Protein AF-A0A0M0J8I0-F1 (afdb_monomer_lite)

InterPro domains:
  IPR002495 Glycosyl transferase, family 8 [PF01501] (6-277)
  IPR029044 Nucleotide-diphospho-sugar transferases [G3DSA:3.90.550.10] (2-280)
  IPR029044 Nucleotide-diphospho-sugar transferases [SSF53448] (101-272)

Sequence (282 aa):
MSDRFEAVVVAIGSLFKNSPESDIDVWLIGDMQREARGNVSLLQRLNAALQPQTPKQTISVMGIDEATSLLESDGISPVWKWQHFGSLGADQDQDHQPRTVLHPEPWDYDNMHHDPFNLIRFYLPYLGPFRWLDSLFLCDDDIVVQKSISMLEVPMGDGPIIAATCNGWLWAEDCMRNEPYYNGKGWLDFPATYLGKDKAHGYSGCTQTAAESGNRICQQDEFADTVLRWSLKFNGKELDVNAQPRWNFGLSRINLTEWRAQNMTHVFDNYMRANYEAKLIP

pLDDT: mean 78.25, std 16.78, range [32.47, 96.88]

Structure (mmCIF, N/CA/C/O backbone):
data_AF-A0A0M0J8I0-F1
#
_entry.id   AF-A0A0M0J8I0-F1
#
loop_
_atom_site.group_PDB
_atom_site.id
_atom_site.type_symbol
_atom_site.label_atom_id
_atom_site.label_alt_id
_atom_site.label_comp_id
_atom_site.label_asym_id
_atom_site.label_entity_id
_atom_site.label_seq_id
_atom_site.pdbx_PDB_ins_code
_atom_site.Cartn_x
_atom_site.Cartn_y
_atom_site.Cartn_z
_atom_site.occupancy
_atom_site.B_iso_or_equiv
_atom_site.auth_seq_id
_atom_site.auth_comp_id
_atom_site.auth_asym_id
_atom_site.auth_atom_id
_atom_site.pdbx_PDB_model_num
ATOM 1 N N . MET A 1 1 ? 6.081 21.327 13.119 1.00 32.47 1 MET A N 1
ATOM 2 C CA . MET A 1 1 ? 4.660 21.206 13.528 1.00 32.47 1 MET A CA 1
ATOM 3 C C . MET A 1 1 ? 4.033 20.212 12.550 1.00 32.47 1 MET A C 1
ATOM 5 O O . MET A 1 1 ? 4.478 20.184 11.422 1.00 32.47 1 MET A O 1
ATOM 9 N N . SER A 1 2 ? 3.421 19.119 13.010 1.00 43.91 2 SER A N 1
ATOM 10 C CA . SER A 1 2 ? 2.001 19.032 13.399 1.00 43.91 2 SER A CA 1
ATOM 11 C C . SER A 1 2 ? 0.981 19.255 12.286 1.00 43.91 2 SER A C 1
ATOM 13 O O . SER A 1 2 ? -0.088 19.786 12.546 1.00 43.91 2 SER A O 1
ATOM 15 N N . ASP A 1 3 ? 1.309 18.832 11.070 1.00 52.56 3 ASP A N 1
ATOM 16 C CA . ASP A 1 3 ? 0.364 18.954 9.958 1.00 52.56 3 ASP A CA 1
ATOM 17 C C . ASP A 1 3 ? -0.293 17.593 9.659 1.00 52.56 3 ASP A C 1
ATOM 19 O O . ASP A 1 3 ? -1.453 17.528 9.262 1.00 52.56 3 ASP A O 1
ATOM 23 N N . ARG A 1 4 ? 0.404 16.483 9.951 1.00 77.25 4 ARG A N 1
ATOM 24 C CA . ARG A 1 4 ? -0.115 15.123 9.735 1.00 77.25 4 ARG A CA 1
ATOM 25 C C . ARG A 1 4 ? -0.972 14.584 10.880 1.00 77.25 4 ARG A C 1
ATOM 27 O O . ARG A 1 4 ? -1.871 13.797 10.624 1.00 77.25 4 ARG A O 1
ATOM 34 N N . PHE A 1 5 ? -0.767 15.004 12.134 1.00 86.12 5 PHE A N 1
ATOM 35 C CA . PHE A 1 5 ? -1.568 14.476 13.254 1.00 86.12 5 PHE A CA 1
ATOM 36 C C . PHE A 1 5 ? -3.057 14.810 13.091 1.00 86.12 5 PHE A C 1
ATOM 38 O O . PHE A 1 5 ? -3.913 13.947 13.251 1.00 86.12 5 PHE A O 1
ATOM 45 N N . GLU A 1 6 ? -3.364 16.054 12.748 1.00 89.00 6 GLU A N 1
ATOM 46 C CA . GLU A 1 6 ? -4.711 16.547 12.506 1.00 89.00 6 GLU A CA 1
ATOM 47 C C . GLU A 1 6 ? -5.346 15.833 11.306 1.00 89.00 6 GLU A C 1
ATOM 49 O O . GLU A 1 6 ? -6.503 15.424 11.397 1.00 89.00 6 GLU A O 1
ATOM 54 N N . ALA A 1 7 ? -4.584 15.612 10.228 1.00 89.12 7 ALA A N 1
ATOM 55 C CA . ALA A 1 7 ? -5.027 14.834 9.070 1.00 89.12 7 ALA A CA 1
ATOM 56 C C . ALA A 1 7 ? -5.360 13.381 9.458 1.00 89.12 7 ALA A C 1
ATOM 58 O O . ALA A 1 7 ? -6.477 12.926 9.219 1.00 89.12 7 ALA A O 1
ATOM 59 N N . VAL A 1 8 ? -4.472 12.707 10.199 1.00 91.88 8 VAL A N 1
ATOM 60 C CA . VAL A 1 8 ? -4.692 11.354 10.738 1.00 91.88 8 VAL A CA 1
ATOM 61 C C . VAL A 1 8 ? -5.937 11.298 11.634 1.00 91.88 8 VAL A C 1
ATOM 63 O O . VAL A 1 8 ? -6.745 10.375 11.518 1.00 91.88 8 VAL A O 1
ATOM 66 N N . VAL A 1 9 ? -6.139 12.287 12.513 1.00 94.38 9 VAL A N 1
ATOM 67 C CA . VAL A 1 9 ? -7.346 12.378 13.354 1.00 94.38 9 VAL A CA 1
ATOM 68 C C . VAL A 1 9 ? -8.600 12.533 12.492 1.00 94.38 9 VAL A C 1
ATOM 70 O O . VAL A 1 9 ? -9.615 11.900 12.775 1.00 94.38 9 VAL A O 1
ATOM 73 N N . VAL A 1 10 ? -8.556 13.337 11.430 1.00 95.19 10 VAL A N 1
ATOM 74 C CA . VAL A 1 10 ? -9.687 13.491 10.507 1.00 95.19 10 VAL A CA 1
ATOM 75 C C . VAL A 1 10 ? -9.957 12.192 9.743 1.00 95.19 10 VAL A C 1
ATOM 77 O O . VAL A 1 10 ? -11.111 11.758 9.697 1.00 95.19 10 VAL A O 1
ATOM 80 N N . ALA A 1 11 ? -8.927 11.535 9.210 1.00 94.69 11 ALA A N 1
ATOM 81 C CA . ALA A 1 11 ? -9.054 10.282 8.473 1.00 94.69 11 ALA A CA 1
ATOM 82 C C . ALA A 1 11 ? -9.679 9.185 9.351 1.00 94.69 11 ALA A C 1
ATOM 84 O O . ALA A 1 11 ? -10.758 8.675 9.032 1.00 94.69 11 ALA A O 1
ATOM 85 N N . ILE A 1 12 ? -9.091 8.904 10.520 1.00 95.94 12 ILE A N 1
ATOM 86 C CA . ILE A 1 12 ? -9.597 7.883 11.452 1.00 95.94 12 ILE A CA 1
ATOM 87 C C . ILE A 1 12 ? -10.963 8.283 12.026 1.00 95.94 12 ILE A C 1
ATOM 89 O O . ILE A 1 12 ? -11.880 7.465 12.100 1.00 95.94 12 ILE A O 1
ATOM 93 N N . GLY A 1 13 ? -11.139 9.550 12.405 1.00 96.75 13 GLY A N 1
ATOM 94 C CA . GLY A 1 13 ? -12.393 10.041 12.975 1.00 96.75 13 GLY A CA 1
ATOM 95 C C . GLY A 1 13 ? -13.552 9.946 11.988 1.00 96.75 13 GLY A C 1
ATOM 96 O O . GLY A 1 13 ? -14.659 9.555 12.361 1.00 96.75 13 GLY A O 1
ATOM 97 N N . SER A 1 14 ? -13.301 10.242 10.711 1.00 96.56 14 SER A N 1
ATOM 98 C CA . SER A 1 14 ? -14.290 10.073 9.646 1.00 96.56 14 SER A CA 1
ATOM 99 C C . SER A 1 14 ? -14.639 8.599 9.411 1.00 96.56 14 SER A C 1
ATOM 101 O O . SER A 1 14 ? -15.818 8.287 9.236 1.00 96.56 14 SER A O 1
ATOM 103 N N . LEU A 1 15 ? -13.662 7.689 9.499 1.00 95.81 15 LEU A N 1
ATOM 104 C CA . LEU A 1 15 ? -13.874 6.242 9.411 1.00 95.81 15 LEU A CA 1
ATOM 105 C C . LEU A 1 15 ? -14.775 5.738 10.548 1.00 95.81 15 LEU A C 1
ATOM 107 O O . LEU A 1 15 ? -15.816 5.135 10.281 1.00 95.81 15 LEU A O 1
ATOM 111 N N . PHE A 1 16 ? -14.425 6.044 11.800 1.00 96.81 16 PHE A N 1
ATOM 112 C CA . PHE A 1 16 ? -15.195 5.642 12.982 1.00 96.81 16 PHE A CA 1
ATOM 113 C C . PHE A 1 16 ? -16.609 6.217 12.985 1.00 96.81 16 PHE A C 1
ATOM 115 O O . PHE A 1 16 ? -17.567 5.516 13.314 1.00 96.81 16 PHE A O 1
ATOM 122 N N . LYS A 1 17 ? -16.759 7.485 12.591 1.00 96.19 17 LYS A N 1
ATOM 123 C CA . LYS A 1 17 ? -18.060 8.158 12.547 1.00 96.19 17 LYS A CA 1
ATOM 124 C C . LYS A 1 17 ? -18.988 7.575 11.485 1.00 96.19 17 LYS A C 1
ATOM 126 O O . LYS A 1 17 ? -20.190 7.493 11.724 1.00 96.19 17 LYS A O 1
ATOM 131 N N . ASN A 1 18 ? -18.458 7.232 10.312 1.00 96.62 18 ASN A N 1
ATOM 132 C CA . ASN A 1 18 ? -19.270 6.793 9.175 1.00 96.62 18 ASN A CA 1
ATOM 133 C C . ASN A 1 18 ? -19.419 5.271 9.070 1.00 96.62 18 ASN A C 1
ATOM 135 O O . ASN A 1 18 ? -20.165 4.814 8.208 1.00 96.62 18 ASN A O 1
ATOM 139 N N . SER A 1 19 ? -18.762 4.511 9.952 1.00 95.25 19 SER A N 1
ATOM 140 C CA . SER A 1 19 ? -18.848 3.045 10.024 1.00 95.25 19 SER A CA 1
ATOM 141 C C . SER A 1 19 ? -19.114 2.529 11.458 1.00 95.25 19 SER A C 1
ATOM 143 O O . SER A 1 19 ? -18.413 1.627 11.918 1.00 95.25 19 SER A O 1
ATOM 145 N N . PRO A 1 20 ? -20.074 3.095 12.222 1.00 92.94 20 PRO A N 1
ATOM 146 C CA . PRO A 1 20 ? -20.286 2.753 13.640 1.00 92.94 20 PRO A CA 1
ATOM 147 C C . PRO A 1 20 ? -20.753 1.305 13.876 1.00 92.94 20 PRO A C 1
ATOM 149 O O . PRO A 1 20 ? -20.701 0.783 14.993 1.00 92.94 20 PRO A O 1
ATOM 152 N N . GLU A 1 21 ? -21.274 0.657 12.840 1.00 92.19 21 GLU A N 1
ATOM 153 C CA . GLU A 1 21 ? -21.688 -0.741 12.864 1.00 92.19 21 GLU A CA 1
ATOM 154 C C . GLU A 1 21 ? -20.521 -1.726 12.767 1.00 92.19 21 GLU A C 1
ATOM 156 O O . GLU A 1 21 ? -20.670 -2.848 13.250 1.00 92.19 21 GLU A O 1
ATOM 161 N N . SER A 1 22 ? -19.399 -1.301 12.180 1.00 93.19 22 SER A N 1
ATOM 162 C CA . SER A 1 22 ? -18.251 -2.152 11.865 1.00 93.19 22 SER A CA 1
ATOM 163 C C . SER A 1 22 ? -17.302 -2.280 13.059 1.00 93.19 22 SER A C 1
ATOM 165 O O . SER A 1 22 ? -17.106 -1.319 13.806 1.00 93.19 22 SER A O 1
ATOM 167 N N . ASP A 1 23 ? -16.688 -3.454 13.208 1.00 94.56 23 ASP A N 1
ATOM 168 C CA . ASP A 1 23 ? -15.560 -3.652 14.119 1.00 94.56 23 ASP A CA 1
ATOM 169 C C . ASP A 1 23 ? -14.273 -3.239 13.385 1.00 94.56 23 ASP A C 1
ATOM 171 O O . ASP A 1 23 ? -13.928 -3.804 12.348 1.00 94.56 23 ASP A O 1
ATOM 175 N N . ILE A 1 24 ? -13.598 -2.203 13.880 1.00 95.31 24 ILE A N 1
ATOM 176 C CA . ILE A 1 24 ? -12.492 -1.521 13.206 1.00 95.31 24 ILE A CA 1
ATOM 177 C C . ILE A 1 24 ? -11.283 -1.478 14.133 1.00 95.31 24 ILE A C 1
ATOM 179 O O . ILE A 1 24 ? -11.297 -0.797 15.159 1.00 95.31 24 ILE A O 1
ATOM 183 N N . ASP A 1 25 ? -10.209 -2.139 13.711 1.00 95.38 25 ASP A N 1
ATOM 184 C CA . ASP A 1 25 ? -8.895 -2.035 14.337 1.00 95.38 25 ASP A CA 1
ATOM 185 C C . ASP A 1 25 ? -7.951 -1.242 13.432 1.00 95.38 25 ASP A C 1
ATOM 187 O O . ASP A 1 25 ? -7.572 -1.691 12.349 1.00 95.38 25 ASP A O 1
ATOM 191 N N . VAL A 1 26 ? -7.606 -0.026 13.855 1.00 96.19 26 VAL A N 1
ATOM 192 C CA . VAL A 1 26 ? -6.719 0.862 13.099 1.00 96.19 26 VAL A CA 1
ATOM 193 C C . VAL A 1 26 ? -5.286 0.664 13.557 1.00 96.19 26 VAL A C 1
ATOM 195 O O . VAL A 1 26 ? -4.977 0.868 14.727 1.00 96.19 26 VAL A O 1
ATOM 198 N N . TRP A 1 27 ? -4.391 0.370 12.617 1.00 95.62 27 TRP A N 1
ATOM 199 C CA . TRP A 1 27 ? -2.952 0.328 12.861 1.00 95.62 27 TRP A CA 1
ATOM 200 C C . TRP A 1 27 ? -2.251 1.491 12.172 1.00 95.62 27 TRP A C 1
ATOM 202 O O . TRP A 1 27 ? -2.322 1.632 10.954 1.00 95.62 27 TRP A O 1
ATOM 212 N N . LEU A 1 28 ? -1.539 2.298 12.956 1.00 93.31 28 LEU A N 1
ATOM 213 C CA . LEU A 1 28 ? -0.685 3.370 12.458 1.00 93.31 28 LEU A CA 1
ATOM 214 C C . LEU A 1 28 ? 0.784 2.969 12.606 1.00 93.31 28 LEU A C 1
ATOM 216 O O . LEU A 1 28 ? 1.249 2.727 13.721 1.00 93.31 28 LEU A O 1
ATOM 220 N N . ILE A 1 29 ? 1.520 2.937 11.496 1.00 90.44 29 ILE A N 1
ATOM 221 C CA . ILE A 1 29 ? 2.976 2.769 11.511 1.00 90.44 29 ILE A CA 1
ATOM 222 C C . ILE A 1 29 ? 3.607 4.144 11.309 1.00 90.44 29 ILE A C 1
ATOM 224 O O . ILE A 1 29 ? 3.349 4.787 10.296 1.00 90.44 29 ILE A O 1
ATOM 228 N N . GLY A 1 30 ? 4.404 4.609 12.271 1.00 84.88 30 GLY A N 1
ATOM 229 C CA . GLY A 1 30 ? 4.951 5.970 12.257 1.00 84.88 30 GLY A CA 1
ATOM 230 C C . GLY A 1 30 ? 6.342 6.093 12.875 1.00 84.88 30 GLY A C 1
ATOM 231 O O . GLY A 1 30 ? 6.878 5.145 13.453 1.00 84.88 30 GLY A O 1
ATOM 232 N N . ASP A 1 31 ? 6.928 7.286 12.782 1.00 80.94 31 ASP A N 1
ATOM 233 C CA . ASP A 1 31 ? 8.170 7.630 13.481 1.00 80.94 31 ASP A CA 1
ATOM 234 C C . ASP A 1 31 ? 7.839 8.069 14.913 1.00 80.94 31 ASP A C 1
ATOM 236 O O . ASP A 1 31 ? 7.392 9.190 15.173 1.00 80.94 31 ASP A O 1
ATOM 240 N N . MET A 1 32 ? 8.053 7.163 15.867 1.00 74.25 32 MET A N 1
ATOM 241 C CA . MET A 1 32 ? 7.702 7.402 17.269 1.00 74.25 32 MET A CA 1
ATOM 242 C C . MET A 1 32 ? 8.573 8.471 17.935 1.00 74.25 32 MET A C 1
ATOM 244 O O . MET A 1 32 ? 8.131 9.081 18.909 1.00 74.25 32 MET A O 1
ATOM 248 N N . GLN A 1 33 ? 9.789 8.710 17.434 1.00 67.19 33 GLN A N 1
ATOM 249 C CA . GLN A 1 33 ? 10.688 9.716 18.000 1.00 67.19 33 GLN A CA 1
ATOM 250 C C . GLN A 1 33 ? 10.255 11.123 17.589 1.00 67.19 33 GLN A C 1
ATOM 252 O O . GLN A 1 33 ? 10.232 12.024 18.429 1.00 67.19 33 GLN A O 1
ATOM 257 N N . ARG A 1 34 ? 9.850 11.307 16.325 1.00 66.25 34 ARG A N 1
ATOM 258 C CA . ARG A 1 34 ? 9.319 12.588 15.826 1.00 66.25 34 ARG A CA 1
ATOM 259 C C . ARG A 1 34 ? 7.945 12.930 16.405 1.00 66.25 34 ARG A C 1
ATOM 261 O O . ARG A 1 34 ? 7.641 14.104 16.609 1.00 66.25 34 ARG A O 1
ATOM 268 N N . GLU A 1 35 ? 7.130 11.921 16.704 1.00 64.38 35 GLU A N 1
ATOM 269 C CA . GLU A 1 35 ? 5.755 12.111 17.188 1.00 64.38 35 GLU A CA 1
ATOM 270 C C . GLU A 1 35 ? 5.619 12.267 18.712 1.00 64.38 35 GLU A C 1
ATOM 272 O O . GLU A 1 35 ? 4.547 12.640 19.218 1.00 64.38 35 GLU A O 1
ATOM 277 N N . ALA A 1 36 ? 6.694 12.020 19.465 1.00 63.19 36 ALA A N 1
ATOM 278 C CA . ALA A 1 36 ? 6.711 12.206 20.909 1.00 63.19 36 ALA A CA 1
ATOM 279 C C . ALA A 1 36 ? 6.588 13.698 21.273 1.00 63.19 36 ALA A C 1
ATOM 281 O O . ALA A 1 36 ? 7.437 14.525 20.939 1.00 63.19 36 ALA A O 1
ATOM 282 N N . ARG A 1 37 ? 5.532 14.059 22.014 1.00 68.12 37 ARG A N 1
ATOM 283 C CA . ARG A 1 37 ? 5.363 15.404 22.589 1.00 68.12 37 ARG A CA 1
ATOM 284 C C . ARG A 1 37 ? 5.449 15.348 24.105 1.00 68.12 37 ARG A C 1
ATOM 286 O O . ARG A 1 37 ? 4.455 15.113 24.792 1.00 68.12 37 ARG A O 1
ATOM 293 N N . GLY A 1 38 ? 6.648 15.591 24.629 1.00 78.12 38 GLY A N 1
ATOM 294 C CA . GLY A 1 38 ? 6.920 15.453 26.058 1.00 78.12 38 GLY A CA 1
ATOM 295 C C . GLY A 1 38 ? 6.701 14.008 26.508 1.00 78.12 38 GLY A C 1
ATOM 296 O O . GLY A 1 38 ? 7.265 13.092 25.921 1.00 78.12 38 GLY A O 1
ATOM 297 N N . ASN A 1 39 ? 5.850 13.806 27.518 1.00 79.12 39 ASN A N 1
ATOM 298 C CA . ASN A 1 39 ? 5.591 12.486 28.111 1.00 79.12 39 ASN A CA 1
ATOM 299 C C . ASN A 1 39 ? 4.316 11.800 27.583 1.00 79.12 39 ASN A C 1
ATOM 301 O O . ASN A 1 39 ? 3.924 10.770 28.128 1.00 79.12 39 ASN A O 1
ATOM 305 N N . VAL A 1 40 ? 3.633 12.372 26.582 1.00 82.81 40 VAL A N 1
ATOM 306 C CA . VAL A 1 40 ? 2.384 11.812 26.039 1.00 82.81 40 VAL A CA 1
ATOM 307 C C . VAL A 1 40 ? 2.672 11.101 24.720 1.00 82.81 40 VAL A C 1
ATOM 309 O O . VAL A 1 40 ? 3.181 11.715 23.779 1.00 82.81 40 VAL A O 1
ATOM 312 N N . SER A 1 41 ? 2.330 9.814 24.641 1.00 87.25 41 SER A N 1
ATOM 313 C CA . SER A 1 41 ? 2.531 9.014 23.430 1.00 87.25 41 SER A CA 1
ATOM 314 C C . SER A 1 41 ? 1.540 9.383 22.321 1.00 87.25 41 SER A C 1
ATOM 316 O O . SER A 1 41 ? 0.451 9.906 22.579 1.00 87.25 41 SER A O 1
ATOM 318 N N . LEU A 1 42 ? 1.887 9.070 21.068 1.00 87.50 42 LEU A N 1
ATOM 319 C CA . LEU A 1 42 ? 0.990 9.254 19.922 1.00 87.50 42 LEU A CA 1
ATOM 320 C C . LEU A 1 42 ? -0.344 8.522 20.124 1.00 87.50 42 LEU A C 1
ATOM 322 O O . LEU A 1 42 ? -1.406 9.107 19.928 1.00 87.50 42 LEU A O 1
ATOM 326 N N . LEU A 1 43 ? -0.296 7.282 20.615 1.00 91.69 43 LEU A N 1
ATOM 327 C CA . LEU A 1 43 ? -1.489 6.495 20.925 1.00 91.69 43 LEU A CA 1
ATOM 328 C C . LEU A 1 43 ? -2.383 7.179 21.974 1.00 91.69 43 LEU A C 1
ATOM 330 O O . LEU A 1 43 ? -3.604 7.196 21.827 1.00 91.69 43 LEU A O 1
ATOM 334 N N . GLN A 1 44 ? -1.803 7.771 23.023 1.00 91.56 44 GLN A N 1
ATOM 335 C CA . GLN A 1 44 ? -2.573 8.514 24.028 1.00 91.56 44 GLN A CA 1
ATOM 336 C C . GLN A 1 44 ? -3.246 9.751 23.421 1.00 91.56 44 GLN A C 1
ATOM 338 O O . GLN A 1 44 ? -4.414 10.015 23.707 1.00 91.56 44 GLN A O 1
ATOM 343 N N . ARG A 1 45 ? -2.538 10.483 22.549 1.00 91.75 45 ARG A N 1
ATOM 344 C CA . ARG A 1 45 ? -3.081 11.651 21.836 1.00 91.75 45 ARG A CA 1
ATOM 345 C C . ARG A 1 45 ? -4.233 11.261 20.904 1.00 91.75 45 ARG A C 1
ATOM 347 O O . ARG A 1 45 ? -5.265 11.926 20.923 1.00 91.75 45 ARG A O 1
ATOM 354 N N . LEU A 1 46 ? -4.078 10.180 20.137 1.00 93.12 46 LEU A N 1
ATOM 355 C CA . LEU A 1 46 ? -5.112 9.664 19.233 1.00 93.12 46 LEU A CA 1
ATOM 356 C C . LEU A 1 46 ? -6.358 9.214 20.001 1.00 93.12 46 LEU A C 1
ATOM 358 O O . LEU A 1 46 ? -7.460 9.637 19.666 1.00 93.12 46 LEU A O 1
ATOM 362 N N . ASN A 1 47 ? -6.198 8.438 21.078 1.00 95.38 47 ASN A N 1
ATOM 363 C CA . ASN A 1 47 ? -7.328 8.008 21.907 1.00 95.38 47 ASN A CA 1
ATOM 364 C C . ASN A 1 47 ? -8.080 9.188 22.536 1.00 95.38 47 ASN A C 1
ATOM 366 O O . ASN A 1 47 ? -9.309 9.184 22.566 1.00 95.38 47 ASN A O 1
ATOM 370 N N . ALA A 1 48 ? -7.360 10.211 23.006 1.00 94.94 48 ALA A N 1
ATOM 371 C CA . ALA A 1 48 ? -7.977 11.410 23.568 1.00 94.94 48 ALA A CA 1
ATOM 372 C C . ALA A 1 48 ? -8.769 12.211 22.519 1.00 94.94 48 ALA A C 1
ATOM 374 O O . ALA A 1 48 ? -9.842 12.729 22.832 1.00 94.94 48 ALA A O 1
ATOM 375 N N 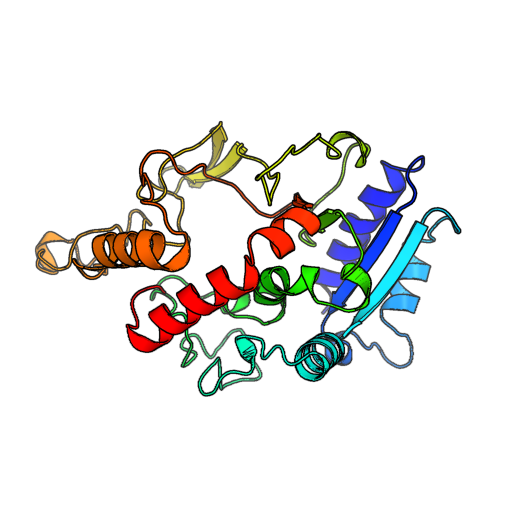. ALA A 1 49 ? -8.250 12.305 21.291 1.00 95.06 49 ALA A N 1
ATOM 376 C CA . ALA A 1 49 ? -8.881 13.044 20.200 1.00 95.06 49 ALA A CA 1
ATOM 377 C C . ALA A 1 49 ? -10.083 12.306 19.586 1.00 95.06 49 ALA A C 1
ATOM 379 O O . ALA A 1 49 ? -11.085 12.938 19.261 1.00 95.06 49 ALA A O 1
ATOM 380 N N . LEU A 1 50 ? -9.983 10.984 19.426 1.00 96.19 50 LEU A N 1
ATOM 381 C CA . LEU A 1 50 ? -10.943 10.176 18.667 1.00 96.19 50 LEU A CA 1
ATOM 382 C C . LEU A 1 50 ? -12.016 9.516 19.536 1.00 96.19 50 LEU A C 1
ATOM 384 O O . LEU A 1 50 ? -13.103 9.251 19.033 1.00 96.19 50 LEU A O 1
ATOM 388 N N . GLN A 1 51 ? -11.721 9.262 20.817 1.00 95.50 51 GLN A N 1
ATOM 389 C CA . GLN A 1 51 ? -12.627 8.609 21.772 1.00 95.50 51 GLN A CA 1
ATOM 390 C C . GLN A 1 51 ? -13.288 7.332 21.201 1.00 95.50 51 GLN A C 1
ATOM 392 O O . GLN A 1 51 ? -14.517 7.260 21.118 1.00 95.50 51 GLN A O 1
ATOM 397 N N . PRO A 1 52 ? -12.491 6.329 20.776 1.00 92.75 52 PRO A N 1
ATOM 398 C CA . PRO A 1 52 ? -13.009 5.137 20.108 1.00 92.75 52 PRO A CA 1
ATOM 399 C C . PRO A 1 52 ? -14.001 4.352 20.980 1.00 92.75 52 PRO A C 1
ATOM 401 O O . PRO A 1 52 ? -13.827 4.211 22.193 1.00 92.75 52 PRO A O 1
ATOM 404 N N . GLN A 1 53 ? -15.039 3.796 20.352 1.00 90.00 53 GLN A N 1
ATOM 405 C CA . GLN A 1 53 ? -16.052 2.980 21.026 1.00 90.00 53 GLN A CA 1
ATOM 406 C C . GLN A 1 53 ? -15.589 1.527 21.209 1.00 90.00 53 GLN A C 1
ATOM 408 O O . GLN A 1 53 ? -15.874 0.655 20.393 1.00 90.00 53 GLN A O 1
ATOM 413 N N . THR A 1 54 ? -14.889 1.235 22.304 1.00 80.12 54 THR A N 1
ATOM 414 C CA . THR A 1 54 ? -14.457 -0.131 22.653 1.00 80.12 54 THR A CA 1
ATOM 415 C C . THR A 1 54 ? -15.658 -1.044 22.989 1.00 80.12 54 THR A C 1
ATOM 417 O O . THR A 1 54 ? -16.565 -0.606 23.699 1.00 80.12 54 THR A O 1
ATOM 420 N N . PRO A 1 55 ? -15.687 -2.318 22.534 1.00 86.06 55 PRO A N 1
ATOM 421 C CA . PRO A 1 55 ? -14.617 -3.040 21.830 1.00 86.06 55 PRO A CA 1
ATOM 422 C C . PRO A 1 55 ? -14.628 -2.887 20.306 1.00 86.06 55 PRO A C 1
ATOM 424 O O . PRO A 1 55 ? -13.741 -3.422 19.657 1.00 86.06 55 PRO A O 1
ATOM 427 N N . LYS A 1 56 ? -15.604 -2.175 19.738 1.00 90.00 56 LYS A N 1
ATOM 428 C CA . LYS A 1 56 ? -15.783 -2.084 18.286 1.00 90.00 56 LYS A CA 1
ATOM 429 C C . LYS A 1 56 ? -14.690 -1.298 17.579 1.00 90.00 56 LYS A C 1
ATOM 431 O O . LYS A 1 56 ? -14.415 -1.558 16.422 1.00 90.00 56 LYS A O 1
ATOM 436 N N . GLN A 1 57 ? -14.113 -0.300 18.234 1.00 95.81 57 GLN A N 1
ATOM 437 C CA . GLN A 1 57 ? -13.093 0.562 17.646 1.00 95.81 57 GLN A CA 1
ATOM 438 C C . GLN A 1 57 ? -11.837 0.514 18.505 1.00 95.81 57 GLN A C 1
ATOM 440 O O . GLN A 1 57 ? -11.893 0.779 19.712 1.00 95.81 57 GLN A O 1
ATOM 445 N N . THR A 1 58 ? -10.711 0.192 17.878 1.00 96.88 58 THR A N 1
ATOM 446 C CA . THR A 1 58 ? -9.389 0.165 18.505 1.00 96.88 58 THR A CA 1
ATOM 447 C C . THR A 1 58 ? -8.368 0.895 17.643 1.00 96.88 58 THR A C 1
ATOM 449 O O . THR A 1 58 ? -8.527 1.042 16.431 1.00 96.88 58 THR A O 1
ATOM 452 N N . ILE A 1 59 ? -7.334 1.421 18.299 1.00 96.38 59 ILE A N 1
ATOM 453 C CA . ILE A 1 59 ? -6.205 2.086 17.652 1.00 96.38 59 ILE A CA 1
ATOM 454 C C . ILE A 1 59 ? -4.935 1.472 18.229 1.00 96.38 59 ILE A C 1
ATOM 456 O O . ILE A 1 59 ? -4.752 1.443 19.447 1.00 96.38 59 ILE A O 1
ATOM 460 N N . SER A 1 60 ? -4.059 1.030 17.342 1.00 95.12 60 SER A N 1
ATOM 461 C CA . SER A 1 60 ? -2.739 0.491 17.625 1.00 95.12 60 SER A CA 1
ATOM 462 C C . SER A 1 60 ? -1.694 1.332 16.897 1.00 95.12 60 SER A C 1
ATOM 464 O O . SER A 1 60 ? -1.931 1.838 15.799 1.00 95.12 60 SER A O 1
ATOM 466 N N . VAL A 1 61 ? -0.532 1.515 17.520 1.00 92.88 61 VAL A N 1
ATOM 467 C CA . VAL A 1 61 ? 0.579 2.280 16.944 1.00 92.88 61 VAL A CA 1
ATOM 468 C C . VAL A 1 61 ? 1.840 1.429 17.011 1.00 92.88 61 VAL A C 1
ATOM 470 O O . VAL A 1 61 ? 2.132 0.862 18.061 1.00 92.88 61 VAL A O 1
ATOM 473 N N . MET A 1 62 ? 2.579 1.371 15.906 1.00 91.75 62 MET A N 1
ATOM 474 C CA . MET A 1 62 ? 3.853 0.665 15.772 1.00 91.75 62 MET A CA 1
ATOM 475 C C . MET A 1 62 ? 4.916 1.618 15.218 1.00 91.75 62 MET A C 1
ATOM 477 O O . MET A 1 62 ? 4.641 2.436 14.338 1.00 91.75 62 MET A O 1
ATOM 481 N N . GLY A 1 63 ? 6.144 1.522 15.726 1.00 89.62 63 GLY A N 1
ATOM 482 C CA . GLY A 1 63 ? 7.270 2.274 15.171 1.00 89.62 63 GLY A CA 1
ATOM 483 C C . GLY A 1 63 ? 7.812 1.645 13.887 1.00 89.62 63 GLY A C 1
ATOM 484 O O . GLY A 1 63 ? 7.829 0.423 13.764 1.00 89.62 63 GLY A O 1
ATOM 485 N N . ILE A 1 64 ? 8.336 2.446 12.956 1.00 88.44 64 ILE A N 1
ATOM 486 C CA . ILE A 1 64 ? 9.021 1.900 11.767 1.00 88.44 64 ILE A CA 1
ATOM 487 C C . ILE A 1 64 ? 10.234 1.025 12.125 1.00 88.44 64 ILE A C 1
ATOM 489 O O . ILE A 1 64 ? 10.473 0.003 11.481 1.00 88.44 64 ILE A O 1
ATOM 493 N N . ASP A 1 65 ? 10.958 1.366 13.195 1.00 88.50 65 ASP A N 1
ATOM 494 C CA . ASP A 1 65 ? 12.083 0.573 13.709 1.00 88.50 65 ASP A CA 1
ATOM 495 C C . ASP A 1 65 ? 11.623 -0.780 14.268 1.00 88.50 65 ASP A C 1
ATOM 497 O O . ASP A 1 65 ? 12.276 -1.806 14.064 1.00 88.50 65 ASP A O 1
ATOM 501 N N . GLU A 1 66 ? 10.472 -0.795 14.945 1.00 92.38 66 GLU A N 1
ATOM 502 C CA . GLU A 1 66 ? 9.845 -2.019 15.443 1.00 92.38 66 GLU A CA 1
ATOM 503 C C . GLU A 1 66 ? 9.386 -2.895 14.275 1.00 92.38 66 GLU A C 1
ATOM 505 O O . GLU A 1 66 ? 9.739 -4.072 14.220 1.00 92.38 66 GLU A O 1
ATOM 510 N N . ALA A 1 67 ? 8.679 -2.315 13.301 1.00 93.00 67 ALA A N 1
ATOM 511 C CA . ALA A 1 67 ? 8.248 -3.021 12.099 1.00 93.00 67 ALA A CA 1
ATOM 512 C C . ALA A 1 67 ? 9.439 -3.620 11.334 1.00 93.00 67 ALA A C 1
ATOM 514 O O . ALA A 1 67 ? 9.404 -4.782 10.933 1.00 93.00 67 ALA A O 1
ATOM 515 N N . THR A 1 68 ? 10.519 -2.847 11.188 1.00 92.50 68 THR A N 1
ATOM 516 C CA . THR A 1 68 ? 11.770 -3.299 10.565 1.00 92.50 68 THR A CA 1
ATOM 517 C C . THR A 1 68 ? 12.370 -4.476 11.331 1.00 92.50 68 THR A C 1
ATOM 519 O O . THR A 1 68 ? 12.699 -5.493 10.726 1.00 92.50 68 THR A O 1
ATOM 522 N N . SER A 1 69 ? 12.463 -4.370 12.660 1.00 92.69 69 SER A N 1
ATOM 523 C CA . SER A 1 69 ? 13.027 -5.425 13.511 1.00 92.69 69 SER A CA 1
ATOM 524 C C . SER A 1 69 ? 12.213 -6.720 13.436 1.00 92.69 69 SER A C 1
ATOM 526 O O . SER A 1 69 ? 12.788 -7.807 13.414 1.00 92.69 69 SER A O 1
ATOM 528 N N . LEU A 1 70 ? 10.880 -6.615 13.367 1.00 93.31 70 LEU A N 1
ATOM 529 C CA . LEU A 1 70 ? 9.996 -7.766 13.182 1.00 93.31 70 LEU A CA 1
ATOM 530 C C . LEU A 1 70 ? 10.278 -8.458 11.845 1.00 93.31 70 LEU A C 1
ATOM 532 O O . LEU A 1 70 ? 10.545 -9.656 11.843 1.00 93.31 70 LEU A O 1
ATOM 536 N N . LEU A 1 71 ? 10.319 -7.712 10.735 1.00 93.88 71 LEU A N 1
ATOM 537 C CA . LEU A 1 71 ? 10.653 -8.274 9.418 1.00 93.88 71 LEU A CA 1
ATOM 538 C C . LEU A 1 71 ? 12.010 -8.993 9.429 1.00 93.88 71 LEU A C 1
ATOM 540 O O . LEU A 1 71 ? 12.097 -10.142 8.994 1.00 93.88 71 LEU A O 1
ATOM 544 N N . GLU A 1 72 ? 13.048 -8.356 9.977 1.00 93.69 72 GLU A N 1
ATOM 545 C CA . GLU A 1 72 ? 14.393 -8.940 10.051 1.00 93.69 72 GLU A CA 1
ATOM 546 C C . GLU A 1 72 ? 14.418 -10.218 10.903 1.00 93.69 72 GLU A C 1
ATOM 548 O O . GLU A 1 72 ? 15.079 -11.191 10.535 1.00 93.69 72 GLU A O 1
ATOM 553 N N . SER A 1 73 ? 13.658 -10.255 12.004 1.00 92.12 73 SER A N 1
ATOM 554 C CA . SER A 1 73 ? 13.550 -11.440 12.866 1.00 92.12 73 SER A CA 1
ATOM 555 C C . SER A 1 73 ? 12.913 -12.645 12.166 1.00 92.12 73 SER A C 1
ATOM 557 O O . SER A 1 73 ? 13.229 -13.789 12.493 1.00 92.12 73 SER A O 1
ATOM 559 N N . ASP A 1 74 ? 12.083 -12.393 11.154 1.00 89.31 74 ASP A N 1
ATOM 560 C CA . ASP A 1 74 ? 11.468 -13.409 10.300 1.00 89.31 74 ASP A CA 1
ATOM 561 C C . ASP A 1 74 ? 12.299 -13.724 9.044 1.00 89.31 74 ASP A C 1
ATOM 563 O O . ASP A 1 74 ? 11.845 -14.436 8.147 1.00 89.31 74 ASP A O 1
ATOM 567 N N . GLY A 1 75 ? 13.532 -13.212 8.969 1.00 91.25 75 GLY A N 1
ATOM 568 C CA . GLY A 1 75 ? 14.445 -13.441 7.851 1.00 91.25 75 GLY A CA 1
ATOM 569 C C . GLY A 1 75 ? 14.133 -12.610 6.605 1.00 91.25 75 GLY A C 1
ATOM 570 O O . GLY A 1 75 ? 14.674 -12.895 5.536 1.00 91.25 75 GLY A O 1
ATOM 571 N N . ILE A 1 76 ? 13.285 -11.586 6.720 1.00 91.44 76 ILE A N 1
ATOM 572 C CA . ILE A 1 76 ? 12.955 -10.662 5.634 1.00 91.44 76 ILE A CA 1
ATOM 573 C C . ILE A 1 76 ? 13.842 -9.427 5.775 1.00 91.44 76 ILE A C 1
ATOM 575 O O . ILE A 1 76 ? 13.778 -8.716 6.772 1.00 91.44 76 ILE A O 1
ATOM 579 N N . SER A 1 77 ? 14.665 -9.149 4.764 1.00 90.38 77 SER A N 1
ATOM 580 C CA . SER A 1 77 ? 15.462 -7.921 4.706 1.00 90.38 77 SER A CA 1
ATOM 581 C C . SER A 1 77 ? 14.728 -6.900 3.837 1.00 90.38 77 SER A C 1
ATOM 583 O O . SER A 1 77 ? 14.799 -7.015 2.609 1.00 90.38 77 SER A O 1
ATOM 585 N N . PRO A 1 78 ? 13.994 -5.937 4.429 1.00 90.44 78 PRO A N 1
ATOM 586 C CA . PRO A 1 78 ? 13.260 -4.965 3.638 1.00 90.44 78 PRO A CA 1
ATOM 587 C C . PRO A 1 78 ? 14.220 -4.093 2.829 1.00 90.44 78 PRO A C 1
ATOM 589 O O . PRO A 1 78 ? 15.346 -3.824 3.252 1.00 90.44 78 PRO A O 1
ATOM 592 N N . VAL A 1 79 ? 13.759 -3.632 1.667 1.00 87.00 79 VAL A N 1
ATOM 593 C CA . VAL A 1 79 ? 14.570 -2.891 0.689 1.00 87.00 79 VAL A CA 1
ATOM 594 C C . VAL A 1 79 ? 15.301 -1.691 1.306 1.00 87.00 79 VAL A C 1
ATOM 596 O O . VAL A 1 79 ? 16.455 -1.452 0.955 1.00 87.00 79 VAL A O 1
ATOM 599 N N . TRP A 1 80 ? 14.716 -1.010 2.301 1.00 83.44 80 TRP A N 1
ATOM 600 C CA . TRP A 1 80 ? 15.374 0.118 2.976 1.00 83.44 80 TRP A CA 1
ATOM 601 C C . TRP A 1 80 ? 16.571 -0.234 3.863 1.00 83.44 80 TRP A C 1
ATOM 603 O O . TRP A 1 80 ? 17.276 0.648 4.348 1.00 83.44 80 TRP A O 1
ATOM 613 N N . LYS A 1 81 ? 16.825 -1.524 4.076 1.00 85.50 81 LYS A N 1
ATOM 614 C CA . LYS A 1 81 ? 17.983 -2.039 4.814 1.00 85.50 81 LYS A CA 1
ATOM 615 C C . LYS A 1 81 ? 19.080 -2.556 3.895 1.00 85.50 81 LYS A C 1
ATOM 617 O O . LYS A 1 81 ? 20.140 -2.949 4.382 1.00 85.50 81 LYS A O 1
ATOM 622 N N . TRP A 1 82 ? 18.852 -2.570 2.583 1.00 82.31 82 TRP A N 1
ATOM 623 C CA . TRP A 1 82 ? 19.854 -3.023 1.630 1.00 82.31 82 TRP A CA 1
ATOM 624 C C . TRP A 1 82 ? 21.026 -2.039 1.573 1.00 82.31 82 TRP A C 1
ATOM 626 O O . TRP A 1 82 ? 20.879 -0.829 1.750 1.00 82.31 82 TRP A O 1
ATOM 636 N N . GLN A 1 83 ? 22.225 -2.567 1.330 1.00 73.56 83 GLN A N 1
ATOM 637 C CA . GLN A 1 83 ? 23.418 -1.743 1.184 1.00 73.56 83 GLN A CA 1
ATOM 638 C C . GLN A 1 83 ? 23.229 -0.776 0.006 1.00 73.56 83 GLN A C 1
ATOM 640 O O . GLN A 1 83 ? 22.901 -1.215 -1.091 1.00 73.56 83 GLN A O 1
ATOM 645 N N . HIS A 1 84 ? 23.466 0.521 0.232 1.00 62.47 84 HIS A N 1
ATOM 646 C CA . HIS A 1 84 ? 23.189 1.586 -0.744 1.00 62.47 84 HIS A CA 1
ATOM 647 C C . HIS A 1 84 ? 21.703 1.760 -1.082 1.00 62.47 84 HIS A C 1
ATOM 649 O O . HIS A 1 84 ? 21.377 2.265 -2.149 1.00 62.47 84 HIS A O 1
ATOM 655 N N . PHE A 1 85 ? 20.800 1.374 -0.182 1.00 61.97 85 PHE A N 1
ATOM 656 C CA . PHE A 1 85 ? 19.490 1.994 -0.137 1.00 61.97 85 PHE A CA 1
ATOM 657 C C . PHE A 1 85 ? 19.577 3.248 0.738 1.00 61.97 85 PHE A C 1
ATOM 659 O O . PHE A 1 85 ? 19.842 3.143 1.933 1.00 61.97 85 PHE A O 1
ATOM 666 N N . GLY A 1 86 ? 19.421 4.427 0.126 1.00 51.53 86 GLY A N 1
ATOM 667 C CA . GLY A 1 86 ? 19.143 5.696 0.807 1.00 51.53 86 GLY A CA 1
ATOM 668 C C . GLY A 1 86 ? 20.047 6.010 2.001 1.00 51.53 86 GLY A C 1
ATOM 669 O O 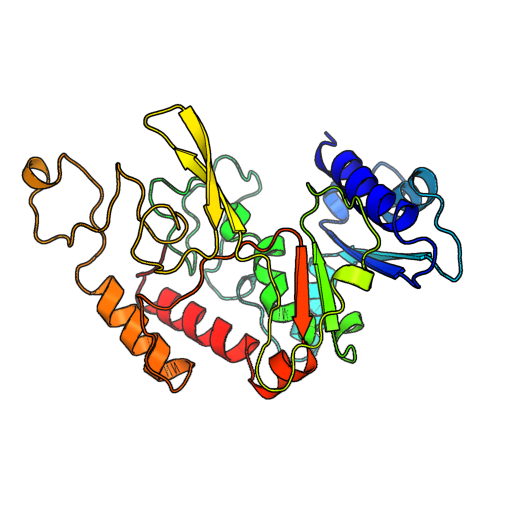. GLY A 1 86 ? 19.573 6.110 3.128 1.00 51.53 86 GLY A O 1
ATOM 670 N N . SER A 1 87 ? 21.356 6.169 1.784 1.00 43.44 87 SER A N 1
ATOM 671 C CA . SER A 1 87 ? 22.196 6.862 2.767 1.00 43.44 87 SER A CA 1
ATOM 672 C C . SER A 1 87 ? 22.181 8.367 2.495 1.00 43.44 87 SER A C 1
ATOM 674 O O . SER A 1 87 ? 22.558 8.751 1.386 1.00 43.44 87 SER A O 1
ATOM 676 N N . LEU A 1 88 ? 21.915 9.137 3.563 1.00 46.00 88 LEU A N 1
ATOM 677 C CA . LEU A 1 88 ? 21.878 10.608 3.719 1.00 46.00 88 LEU A CA 1
ATOM 678 C C . LEU A 1 88 ? 20.486 11.203 3.421 1.00 46.00 88 LEU A C 1
ATOM 680 O O . LEU A 1 88 ? 19.890 10.868 2.414 1.00 46.00 88 LEU A O 1
ATOM 684 N N . GLY A 1 89 ? 19.861 12.027 4.264 1.00 39.12 89 GLY A N 1
ATOM 685 C CA . GLY A 1 89 ? 20.261 12.665 5.515 1.00 39.12 89 GLY A CA 1
ATOM 686 C C . GLY A 1 89 ? 19.019 13.227 6.225 1.00 39.12 89 GLY A C 1
ATOM 687 O O . GLY A 1 89 ? 17.895 13.086 5.759 1.00 39.12 89 GLY A O 1
ATOM 688 N N . ALA A 1 90 ? 19.216 13.831 7.391 1.00 37.94 90 ALA A N 1
ATOM 689 C CA . ALA A 1 90 ? 18.168 14.212 8.339 1.00 37.94 90 ALA A CA 1
ATOM 690 C C . ALA A 1 90 ? 17.215 15.351 7.896 1.00 37.94 90 ALA A C 1
ATOM 692 O O . ALA A 1 90 ? 16.407 15.779 8.715 1.00 37.94 90 ALA A O 1
ATOM 693 N N . ASP A 1 91 ? 17.268 15.798 6.638 1.00 45.66 91 ASP A N 1
ATOM 694 C CA . ASP A 1 91 ? 16.370 16.805 6.063 1.00 45.66 91 ASP A CA 1
ATOM 695 C C . ASP A 1 91 ? 15.845 16.315 4.707 1.00 45.66 91 ASP A C 1
ATOM 697 O O . ASP A 1 91 ? 16.587 16.238 3.726 1.00 45.66 91 ASP A O 1
ATOM 701 N N . GLN A 1 92 ? 14.548 15.989 4.674 1.00 49.81 92 GLN A N 1
ATOM 702 C CA . GLN A 1 92 ? 13.830 15.484 3.495 1.00 49.81 92 GLN A CA 1
ATOM 703 C C . GLN A 1 92 ? 13.848 16.476 2.313 1.00 49.81 92 GLN A C 1
ATOM 705 O O . GLN A 1 92 ? 13.701 16.044 1.172 1.00 49.81 92 GLN A O 1
ATOM 710 N N . ASP A 1 93 ? 14.122 17.759 2.579 1.00 51.00 93 ASP A N 1
ATOM 711 C CA . ASP A 1 93 ? 14.039 18.865 1.616 1.00 51.00 93 ASP A CA 1
ATOM 712 C C . ASP A 1 93 ? 15.363 19.202 0.901 1.00 51.00 93 ASP A C 1
ATOM 714 O O . ASP A 1 93 ? 15.384 20.095 0.055 1.00 51.00 93 ASP A O 1
ATOM 718 N N . GLN A 1 94 ? 16.501 18.595 1.269 1.00 43.41 94 GLN A N 1
ATOM 719 C CA . GLN A 1 94 ? 17.812 19.047 0.758 1.00 43.41 94 GLN A CA 1
ATOM 720 C C . GLN A 1 94 ? 18.624 17.989 0.015 1.00 43.41 94 GLN A C 1
ATOM 722 O O . GLN A 1 94 ? 19.424 18.357 -0.848 1.00 43.41 94 GLN A O 1
ATOM 727 N N . ASP A 1 95 ? 18.404 16.701 0.280 1.00 46.09 95 ASP A N 1
ATOM 728 C CA . ASP A 1 95 ? 19.149 15.619 -0.369 1.00 46.09 95 ASP A CA 1
ATOM 729 C C . ASP A 1 95 ? 18.260 14.908 -1.402 1.00 46.09 95 ASP A C 1
ATOM 731 O O . ASP A 1 95 ? 17.680 13.859 -1.151 1.00 46.09 95 ASP A O 1
ATOM 735 N N . HIS A 1 96 ? 18.099 15.531 -2.573 1.00 47.62 96 HIS A N 1
ATOM 736 C CA . HIS A 1 96 ? 17.237 15.068 -3.678 1.00 47.62 96 HIS A CA 1
ATOM 737 C C . HIS A 1 96 ? 17.878 13.966 -4.543 1.00 47.62 96 HIS A C 1
ATOM 739 O O . HIS A 1 96 ? 17.409 13.671 -5.638 1.00 47.62 96 HIS A O 1
ATOM 745 N N . GLN A 1 97 ? 19.023 13.422 -4.125 1.00 47.69 97 GLN A N 1
ATOM 746 C CA . GLN A 1 97 ? 19.756 12.407 -4.885 1.00 47.69 97 GLN A CA 1
ATOM 747 C C . GLN A 1 97 ? 20.226 11.284 -3.970 1.00 47.69 97 GLN A C 1
ATOM 749 O O . GLN A 1 97 ? 21.438 11.066 -3.821 1.00 47.69 97 GLN A O 1
ATOM 754 N N . PRO A 1 98 ? 19.298 10.549 -3.338 1.00 47.97 98 PRO A N 1
ATOM 755 C CA . PRO A 1 98 ? 19.712 9.378 -2.610 1.00 47.97 98 PRO A CA 1
ATOM 756 C C . PRO A 1 98 ? 20.436 8.432 -3.585 1.00 47.97 98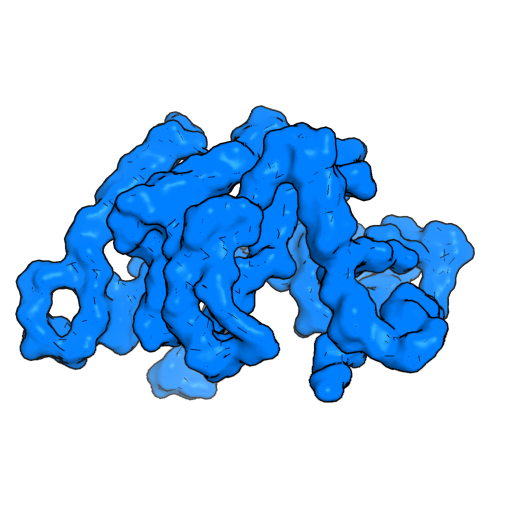 PRO A C 1
ATOM 758 O O . PRO A 1 98 ? 20.051 8.237 -4.739 1.00 47.97 98 PRO A O 1
ATOM 761 N N . ARG A 1 99 ? 21.562 7.857 -3.147 1.00 49.31 99 ARG A N 1
ATOM 762 C CA . ARG A 1 99 ? 22.114 6.674 -3.819 1.00 49.31 99 ARG A CA 1
ATOM 763 C C . ARG A 1 99 ? 21.125 5.559 -3.510 1.00 49.31 99 ARG A C 1
ATOM 765 O O . ARG A 1 99 ? 21.256 4.930 -2.467 1.00 49.31 99 ARG A O 1
ATOM 772 N N . THR A 1 100 ? 20.081 5.431 -4.313 1.00 51.47 100 THR A N 1
ATOM 773 C CA . THR A 1 100 ? 18.949 4.526 -4.098 1.00 51.47 100 THR A CA 1
ATOM 774 C C . THR A 1 100 ? 18.878 3.455 -5.169 1.00 51.47 100 THR A C 1
ATOM 776 O O . THR A 1 100 ? 19.527 3.508 -6.210 1.00 51.47 100 THR A O 1
ATOM 779 N N . VAL A 1 101 ? 18.055 2.454 -4.865 1.00 49.56 101 VAL A N 1
ATOM 780 C CA . VAL A 1 101 ? 17.582 1.434 -5.802 1.00 49.56 101 VAL A CA 1
ATOM 781 C C . VAL A 1 101 ? 16.651 2.019 -6.868 1.00 49.56 101 VAL A C 1
ATOM 783 O O . VAL A 1 101 ? 16.483 1.399 -7.905 1.00 49.56 101 VAL A O 1
ATOM 786 N N . LEU A 1 102 ? 16.061 3.183 -6.612 1.00 54.25 102 LEU A N 1
ATOM 787 C CA . LEU A 1 102 ? 15.188 3.958 -7.492 1.00 54.25 102 LEU A CA 1
ATOM 788 C C . LEU A 1 102 ? 15.933 5.264 -7.799 1.00 54.25 102 LEU A C 1
ATOM 790 O O . LEU A 1 102 ? 16.442 5.880 -6.867 1.00 54.25 102 LEU A O 1
ATOM 794 N N . HIS A 1 103 ? 16.147 5.606 -9.063 1.00 52.69 103 HIS A N 1
ATOM 795 C CA . HIS A 1 103 ? 16.891 6.802 -9.469 1.00 52.69 103 HIS A CA 1
ATOM 796 C C . HIS A 1 103 ? 15.974 8.012 -9.713 1.00 52.69 103 HIS A C 1
ATOM 798 O O . HIS A 1 103 ? 15.724 8.277 -10.887 1.00 52.69 103 HIS A O 1
ATOM 804 N N . PRO A 1 104 ? 15.526 8.776 -8.695 1.00 52.25 104 PRO A N 1
ATOM 805 C CA . PRO A 1 104 ? 14.444 9.743 -8.876 1.00 52.25 104 PRO A CA 1
ATOM 806 C C . PRO A 1 104 ? 14.701 10.595 -10.113 1.00 52.25 104 PRO A C 1
ATOM 808 O O . PRO A 1 104 ? 15.811 11.120 -10.295 1.00 52.25 104 PRO A O 1
ATOM 811 N N . GLU A 1 105 ? 13.715 10.655 -11.015 1.00 53.75 105 GLU A N 1
ATOM 812 C CA . GLU A 1 105 ? 13.859 11.479 -12.208 1.00 53.75 105 GLU A CA 1
ATOM 813 C C . GLU A 1 105 ? 14.192 12.900 -11.760 1.00 53.75 105 GLU A C 1
ATOM 815 O O . GLU A 1 105 ? 13.750 13.332 -10.696 1.00 53.75 105 GLU A O 1
ATOM 820 N N . PRO A 1 106 ? 14.891 13.702 -12.571 1.00 50.81 106 PRO A N 1
ATOM 821 C CA . PRO A 1 106 ? 15.208 15.069 -12.180 1.00 50.81 106 PRO A CA 1
ATOM 822 C C . PRO A 1 106 ? 13.987 15.960 -11.896 1.00 50.81 106 PRO A C 1
ATOM 824 O O . PRO A 1 106 ? 14.196 17.079 -11.440 1.00 50.81 106 PRO A O 1
ATOM 827 N N . TRP A 1 107 ? 12.760 15.510 -12.199 1.00 51.62 107 TRP A N 1
ATOM 828 C CA . TRP A 1 107 ? 11.488 16.147 -11.832 1.00 51.62 107 TRP A CA 1
ATOM 829 C C . TRP A 1 107 ? 10.825 15.543 -10.581 1.00 51.62 107 TRP A C 1
ATOM 831 O O . TRP A 1 107 ? 9.944 16.184 -10.006 1.00 51.62 107 TRP A O 1
ATOM 841 N N . ASP A 1 108 ? 11.220 14.339 -10.157 1.00 52.41 108 ASP A N 1
ATOM 842 C CA . ASP A 1 108 ? 10.763 13.717 -8.915 1.00 52.41 108 ASP A CA 1
ATOM 843 C C . ASP A 1 108 ? 11.631 14.220 -7.758 1.00 52.41 108 ASP A C 1
ATOM 845 O O . ASP A 1 108 ? 12.591 13.594 -7.315 1.00 52.41 108 ASP A O 1
ATOM 849 N N . TYR A 1 109 ? 11.312 15.430 -7.304 1.00 52.16 109 TYR A N 1
ATOM 850 C CA . TYR A 1 109 ? 11.963 16.053 -6.154 1.00 52.16 109 TYR A CA 1
ATOM 851 C C . TYR A 1 109 ? 11.477 15.469 -4.817 1.00 52.16 109 TYR A C 1
ATOM 853 O O . TYR A 1 109 ? 11.856 15.976 -3.762 1.00 52.16 109 TYR A O 1
ATOM 861 N N . ASP A 1 110 ? 10.612 14.448 -4.841 1.00 56.69 110 ASP A N 1
ATOM 862 C CA . ASP A 1 110 ? 9.925 13.959 -3.657 1.00 56.69 110 ASP A CA 1
ATOM 863 C C . ASP A 1 110 ? 10.555 12.676 -3.103 1.00 56.69 110 ASP A C 1
ATOM 865 O O . ASP A 1 110 ? 10.261 11.546 -3.500 1.00 56.69 110 ASP A O 1
ATOM 869 N N . ASN A 1 111 ? 11.394 12.856 -2.083 1.00 58.44 111 ASN A N 1
ATOM 870 C CA . ASN A 1 111 ? 11.998 11.753 -1.341 1.00 58.44 111 ASN A CA 1
ATOM 871 C C . ASN A 1 111 ? 10.965 10.818 -0.672 1.00 58.44 111 ASN A C 1
ATOM 873 O O . ASN A 1 111 ? 11.337 9.712 -0.264 1.00 58.44 111 ASN A O 1
ATOM 877 N N . MET A 1 112 ? 9.680 11.200 -0.571 1.00 63.91 112 MET A N 1
ATOM 878 C CA . MET A 1 112 ? 8.631 10.341 -0.011 1.00 63.91 112 MET A CA 1
ATOM 879 C C . MET A 1 112 ? 8.487 9.016 -0.766 1.00 63.91 112 MET A C 1
ATOM 881 O O . MET A 1 112 ? 8.166 8.003 -0.144 1.00 63.91 112 MET A O 1
ATOM 885 N N . HIS A 1 113 ? 8.759 8.963 -2.075 1.00 67.25 113 HIS A N 1
ATOM 886 C CA . HIS A 1 113 ? 8.620 7.720 -2.844 1.00 67.25 113 HIS A CA 1
ATOM 887 C C . HIS A 1 113 ? 9.621 6.632 -2.427 1.00 67.25 113 HIS A C 1
ATOM 889 O O . HIS A 1 113 ? 9.348 5.438 -2.597 1.00 67.25 113 HIS A O 1
ATOM 895 N N . HIS A 1 114 ? 10.742 7.020 -1.821 1.00 67.69 114 HIS A N 1
ATOM 896 C CA . HIS A 1 114 ? 11.786 6.108 -1.350 1.00 67.69 114 HIS A CA 1
ATOM 897 C C . HIS A 1 114 ? 11.767 5.904 0.168 1.00 67.69 114 HIS A C 1
ATOM 899 O O . HIS A 1 114 ? 12.543 5.101 0.693 1.00 67.69 114 HIS A O 1
ATOM 905 N N . ASP A 1 115 ? 10.887 6.610 0.877 1.00 76.44 115 ASP A N 1
ATOM 906 C CA . ASP A 1 115 ? 10.786 6.541 2.326 1.00 76.44 115 ASP A CA 1
ATOM 907 C C . ASP A 1 115 ? 10.307 5.142 2.784 1.00 76.44 115 ASP A C 1
ATOM 909 O O . ASP A 1 115 ? 9.421 4.545 2.152 1.00 76.44 115 ASP A O 1
ATOM 913 N N . PRO A 1 116 ? 10.851 4.585 3.886 1.00 83.81 116 PRO A N 1
ATOM 914 C CA . PRO A 1 116 ? 10.364 3.335 4.467 1.00 83.81 116 PRO A CA 1
ATOM 915 C C . PRO A 1 116 ? 8.842 3.285 4.677 1.00 83.81 116 PRO A C 1
ATOM 917 O O . PRO A 1 116 ? 8.244 2.227 4.478 1.00 83.81 116 PRO A O 1
ATOM 920 N N . PHE A 1 117 ? 8.191 4.404 5.014 1.00 83.62 117 PHE A N 1
ATOM 921 C CA . PHE A 1 117 ? 6.733 4.484 5.158 1.00 83.62 117 PHE A CA 1
ATOM 922 C C . PHE A 1 117 ? 5.992 4.276 3.834 1.00 83.62 117 PHE A C 1
ATOM 924 O O . PHE A 1 117 ? 4.888 3.731 3.827 1.00 83.62 117 PHE A O 1
ATOM 931 N N . ASN A 1 118 ? 6.600 4.631 2.701 1.00 81.69 118 ASN A N 1
ATOM 932 C CA . ASN A 1 118 ? 6.042 4.319 1.393 1.00 81.69 118 ASN A CA 1
ATOM 933 C C . ASN A 1 118 ? 6.266 2.846 1.034 1.00 81.69 118 ASN A C 1
ATOM 935 O O . ASN A 1 118 ? 5.365 2.187 0.524 1.00 81.69 118 ASN A O 1
ATOM 939 N N . LEU A 1 119 ? 7.440 2.292 1.332 1.00 86.56 119 LEU A N 1
ATOM 940 C CA . LEU A 1 119 ? 7.804 0.935 0.912 1.00 86.56 119 LEU A CA 1
ATOM 941 C C . LEU A 1 119 ? 7.224 -0.175 1.794 1.00 86.56 119 LEU A C 1
ATOM 943 O O . LEU A 1 119 ? 7.009 -1.291 1.317 1.00 86.56 119 LEU A O 1
ATOM 947 N N . ILE A 1 120 ? 6.926 0.106 3.063 1.00 89.88 120 ILE A N 1
ATOM 948 C CA . ILE A 1 120 ? 6.410 -0.896 4.005 1.00 89.88 120 ILE A CA 1
ATOM 949 C C . ILE A 1 120 ? 5.101 -1.545 3.540 1.00 89.88 120 ILE A C 1
ATOM 951 O O . ILE A 1 120 ? 4.834 -2.694 3.896 1.00 89.88 120 ILE A O 1
ATOM 955 N N . ARG A 1 121 ? 4.332 -0.872 2.668 1.00 89.88 121 ARG A N 1
ATOM 956 C CA . ARG A 1 121 ? 3.109 -1.410 2.047 1.00 89.88 121 ARG A CA 1
ATOM 957 C C . ARG A 1 121 ? 3.327 -2.769 1.369 1.00 89.88 121 ARG A C 1
ATOM 959 O O . ARG A 1 121 ? 2.442 -3.618 1.405 1.00 89.88 121 ARG A O 1
ATOM 966 N N . PHE A 1 122 ? 4.521 -3.005 0.820 1.00 93.25 122 PHE A N 1
ATOM 967 C CA . PHE A 1 122 ? 4.884 -4.259 0.153 1.00 93.25 122 PHE A CA 1
ATOM 968 C C . PHE A 1 122 ? 5.308 -5.372 1.119 1.00 93.25 122 PHE A C 1
ATOM 970 O O . PHE A 1 122 ? 5.496 -6.507 0.689 1.00 93.25 122 PHE A O 1
ATOM 977 N N . TYR A 1 123 ? 5.428 -5.077 2.414 1.00 94.94 123 TYR A N 1
ATOM 978 C CA . TYR A 1 123 ? 5.826 -6.023 3.460 1.00 94.94 123 TYR A CA 1
ATOM 979 C C . TYR A 1 123 ? 4.732 -6.260 4.509 1.00 94.94 123 TYR A C 1
ATOM 981 O O . TYR A 1 123 ? 4.863 -7.184 5.313 1.00 94.94 123 TYR A O 1
ATOM 989 N N . LEU A 1 124 ? 3.628 -5.494 4.479 1.00 93.12 124 LEU A N 1
ATOM 990 C CA . LEU A 1 124 ? 2.499 -5.637 5.414 1.00 93.12 124 LEU A CA 1
ATOM 991 C C . LEU A 1 124 ? 2.041 -7.091 5.623 1.00 93.12 124 LEU A C 1
ATOM 993 O O . LEU A 1 124 ? 1.886 -7.470 6.780 1.00 93.12 124 LEU A O 1
ATOM 997 N N . PRO A 1 125 ? 1.894 -7.946 4.587 1.00 93.06 125 PRO A N 1
ATOM 998 C CA . PRO A 1 125 ? 1.423 -9.327 4.760 1.00 93.06 125 PRO A CA 1
ATOM 999 C C . PRO A 1 125 ? 2.327 -10.213 5.624 1.00 93.06 125 PRO A C 1
ATOM 1001 O O . PRO A 1 125 ? 1.909 -11.308 6.005 1.00 93.06 125 PRO A O 1
ATOM 1004 N N . TYR A 1 126 ? 3.555 -9.769 5.903 1.00 91.94 126 TYR A N 1
ATOM 1005 C CA . TYR A 1 126 ? 4.540 -10.486 6.703 1.00 91.94 126 TYR A CA 1
ATOM 1006 C C . TYR A 1 126 ? 4.782 -9.851 8.073 1.00 91.94 126 TYR A C 1
ATOM 1008 O O . TYR A 1 126 ? 5.388 -10.500 8.924 1.00 91.94 126 TYR A O 1
ATOM 1016 N N . LEU A 1 127 ? 4.280 -8.643 8.339 1.00 92.62 127 LEU A N 1
ATOM 1017 C CA . LEU A 1 127 ? 4.370 -8.037 9.667 1.00 92.62 127 LEU A CA 1
ATOM 1018 C C . LEU A 1 127 ? 3.525 -8.819 10.675 1.00 92.62 127 LEU A C 1
ATOM 1020 O O . LEU A 1 127 ? 2.407 -9.231 10.372 1.00 92.62 127 LEU A O 1
ATOM 1024 N N . GLY A 1 128 ? 4.055 -9.003 11.888 1.00 88.00 128 GLY A N 1
ATOM 1025 C CA . GLY A 1 128 ? 3.447 -9.826 12.941 1.00 88.00 128 GLY A CA 1
ATOM 1026 C C . GLY A 1 128 ? 1.937 -9.608 13.137 1.00 88.00 128 GLY A C 1
ATOM 1027 O O . GLY A 1 128 ? 1.195 -10.588 13.050 1.00 88.00 128 GLY A O 1
ATOM 1028 N N . PRO A 1 129 ? 1.458 -8.360 13.321 1.00 90.50 129 PRO A N 1
ATOM 1029 C CA . PRO A 1 129 ? 0.031 -8.082 13.506 1.00 90.50 129 PRO A CA 1
ATOM 1030 C C . PRO A 1 129 ? -0.862 -8.466 12.319 1.00 90.50 129 PRO A C 1
ATOM 1032 O O . PRO A 1 129 ? -2.037 -8.765 12.508 1.00 90.50 129 PRO A O 1
ATOM 1035 N N . PHE A 1 130 ? -0.323 -8.476 11.097 1.00 94.00 130 PHE A N 1
ATOM 1036 C CA . PHE A 1 130 ? -1.103 -8.660 9.868 1.00 94.00 130 PHE A CA 1
ATOM 1037 C C . PHE A 1 130 ? -0.892 -10.027 9.212 1.00 94.00 130 PHE A C 1
ATOM 1039 O O . PHE A 1 130 ? -1.623 -10.395 8.291 1.00 94.00 130 PHE A O 1
ATOM 1046 N N . ARG A 1 131 ? 0.090 -10.804 9.687 1.00 89.56 131 ARG A N 1
ATOM 1047 C CA . ARG A 1 131 ? 0.524 -12.076 9.088 1.00 89.56 131 ARG A CA 1
ATOM 1048 C C . ARG A 1 131 ? -0.608 -13.070 8.865 1.00 89.56 131 ARG A C 1
ATOM 1050 O O . ARG A 1 131 ? -0.580 -13.823 7.895 1.00 89.56 131 ARG A O 1
ATOM 1057 N N . TRP A 1 132 ? -1.584 -13.071 9.764 1.00 91.50 132 TRP A N 1
ATOM 1058 C CA . TRP A 1 132 ? -2.693 -14.024 9.773 1.00 91.50 132 TRP A CA 1
ATOM 1059 C C . TRP A 1 132 ? -4.017 -13.417 9.317 1.00 91.50 132 TRP A C 1
ATOM 1061 O O . TRP A 1 132 ? -5.036 -14.097 9.351 1.00 91.50 132 TRP A O 1
ATOM 1071 N N . LEU A 1 133 ? -4.014 -12.151 8.899 1.00 94.62 133 LEU A N 1
ATOM 1072 C CA . LEU A 1 133 ? -5.197 -11.517 8.339 1.00 94.62 133 LEU A CA 1
ATOM 1073 C C . LEU A 1 133 ? -5.412 -11.994 6.900 1.00 94.62 133 LEU A C 1
ATOM 1075 O O . LEU A 1 133 ? -4.453 -12.157 6.137 1.00 94.62 133 LEU A O 1
ATOM 1079 N N . ASP A 1 134 ? -6.677 -12.178 6.525 1.00 93.25 134 ASP A N 1
ATOM 1080 C CA . ASP A 1 134 ? -7.073 -12.484 5.147 1.00 93.25 134 ASP A CA 1
ATOM 1081 C C . ASP A 1 134 ? -7.026 -11.236 4.264 1.00 93.25 134 ASP A C 1
ATOM 1083 O O . ASP A 1 134 ? -6.567 -11.278 3.122 1.00 93.25 134 ASP A O 1
ATOM 1087 N N . SER A 1 135 ? -7.464 -10.098 4.804 1.00 93.75 135 SER A N 1
ATOM 1088 C CA . SER A 1 135 ? -7.429 -8.814 4.115 1.00 93.75 135 SER A CA 1
ATOM 1089 C C . SER A 1 135 ? -7.218 -7.648 5.071 1.00 93.75 135 SER A C 1
ATOM 1091 O O . SER A 1 135 ? -7.537 -7.755 6.252 1.00 93.75 135 SER A O 1
ATOM 1093 N N . LEU A 1 136 ? -6.733 -6.527 4.540 1.00 94.38 136 LEU A N 1
ATOM 1094 C CA . LEU A 1 136 ? -6.676 -5.240 5.237 1.00 94.38 136 LEU A CA 1
ATOM 1095 C C . LEU A 1 136 ? -7.118 -4.104 4.310 1.00 94.38 136 LEU A C 1
ATOM 1097 O O . LEU A 1 136 ? -7.089 -4.253 3.086 1.00 94.38 136 LEU A O 1
ATOM 1101 N N . PHE A 1 137 ? -7.497 -2.967 4.890 1.00 94.31 137 PHE A N 1
ATOM 1102 C CA . PHE A 1 137 ? -7.611 -1.706 4.162 1.00 94.31 137 PHE A CA 1
ATOM 1103 C C . PHE A 1 137 ? -6.344 -0.883 4.387 1.00 94.31 137 PHE A C 1
ATOM 1105 O O . PHE A 1 137 ? -5.951 -0.655 5.529 1.00 94.31 137 PHE A O 1
ATOM 1112 N N . LEU A 1 138 ? -5.704 -0.468 3.297 1.00 92.00 138 LEU A N 1
ATOM 1113 C CA . LEU A 1 138 ? -4.606 0.488 3.306 1.00 92.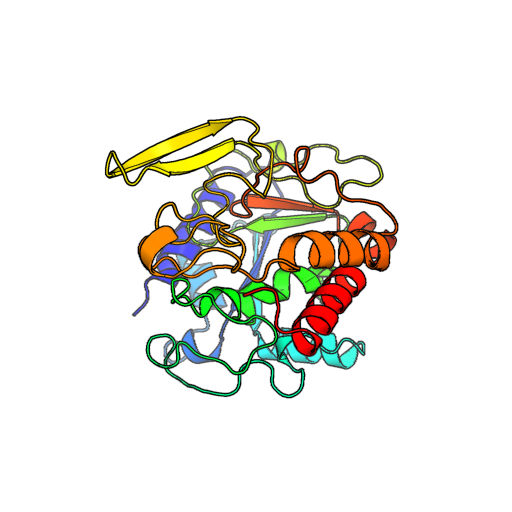00 138 LEU A CA 1
ATOM 1114 C C . LEU A 1 138 ? -5.170 1.861 2.942 1.00 92.00 138 LEU A C 1
ATOM 1116 O O . LEU A 1 138 ? -5.871 1.987 1.935 1.00 92.00 138 LEU A O 1
ATOM 1120 N N . CYS A 1 139 ? -4.871 2.857 3.767 1.00 90.19 139 CYS A N 1
ATOM 1121 C CA . CYS A 1 139 ? -5.422 4.201 3.676 1.00 90.19 139 CYS A CA 1
ATOM 1122 C C . CYS A 1 139 ? -4.285 5.220 3.712 1.00 90.19 139 CYS A C 1
ATOM 1124 O O . CYS A 1 139 ? -3.412 5.106 4.575 1.00 90.19 139 CYS A O 1
ATOM 1126 N N . ASP A 1 140 ? -4.349 6.232 2.854 1.00 87.38 140 ASP A N 1
ATOM 1127 C CA . ASP A 1 140 ? -3.542 7.439 3.027 1.00 87.38 140 ASP A CA 1
ATOM 1128 C C . ASP A 1 140 ? -4.096 8.268 4.203 1.00 87.38 140 ASP A C 1
ATOM 1130 O O . ASP A 1 140 ? -5.247 8.110 4.627 1.00 87.38 140 ASP A O 1
ATOM 1134 N N . ASP A 1 141 ? -3.268 9.138 4.777 1.00 86.44 141 ASP A N 1
ATOM 1135 C CA . ASP A 1 141 ? -3.625 9.945 5.949 1.00 86.44 141 ASP A CA 1
ATOM 1136 C C . ASP A 1 141 ? -4.362 11.252 5.606 1.00 86.44 141 ASP A C 1
ATOM 1138 O O . ASP A 1 141 ? -4.819 11.961 6.503 1.00 86.44 141 ASP A O 1
ATOM 1142 N N . ASP A 1 142 ? -4.528 11.549 4.318 1.00 86.12 142 ASP A N 1
ATOM 1143 C CA . ASP A 1 142 ? -5.167 12.748 3.773 1.00 86.12 142 ASP A CA 1
ATOM 1144 C C . ASP A 1 142 ? -6.582 12.490 3.216 1.00 86.12 142 ASP A C 1
ATOM 1146 O O . ASP A 1 142 ? -7.162 13.322 2.511 1.00 86.12 142 ASP A O 1
ATOM 1150 N N . ILE A 1 143 ? -7.183 11.353 3.577 1.00 88.62 143 ILE A N 1
ATOM 1151 C CA . ILE A 1 143 ? -8.530 10.976 3.143 1.00 88.62 143 ILE A CA 1
ATOM 1152 C C . ILE A 1 143 ? -9.620 11.381 4.141 1.00 88.62 143 ILE A C 1
ATOM 1154 O O . ILE A 1 143 ? -9.409 11.523 5.345 1.00 88.62 143 ILE A O 1
ATOM 1158 N N . VAL A 1 144 ? -10.854 11.469 3.635 1.00 92.62 144 VAL A N 1
ATOM 1159 C CA . VAL A 1 144 ? -12.069 11.576 4.454 1.00 92.62 144 VAL A CA 1
ATOM 1160 C C . VAL A 1 144 ? -13.065 10.509 4.019 1.00 92.62 144 VAL A C 1
ATOM 1162 O O . VAL A 1 144 ? -13.601 10.545 2.908 1.00 92.62 144 VAL A O 1
ATOM 1165 N N . VAL A 1 145 ? -13.360 9.574 4.918 1.00 92.38 145 VAL A N 1
ATOM 1166 C CA . VAL A 1 145 ? -14.361 8.526 4.712 1.00 92.38 145 VAL A CA 1
ATOM 1167 C C . VAL A 1 145 ? -15.750 9.122 4.929 1.00 92.38 145 VAL A C 1
ATOM 1169 O O . VAL A 1 145 ? -16.051 9.643 5.999 1.00 92.38 145 VAL A O 1
ATOM 1172 N N . GLN A 1 146 ? -16.609 9.061 3.910 1.00 94.25 146 GLN A N 1
ATOM 1173 C CA . GLN A 1 146 ? -17.951 9.673 3.935 1.00 94.25 146 GLN A CA 1
ATOM 1174 C C . GLN A 1 146 ? -19.100 8.661 4.046 1.00 94.25 146 GLN A C 1
ATOM 1176 O O . GLN A 1 146 ? -20.258 9.053 4.176 1.00 94.25 146 GLN A O 1
ATOM 1181 N N . LYS A 1 147 ? -18.804 7.363 3.945 1.00 93.56 147 LYS A N 1
ATOM 1182 C CA . LYS A 1 147 ? -19.773 6.261 4.023 1.00 93.56 147 LYS A CA 1
ATOM 1183 C C . LYS A 1 147 ? -19.146 5.075 4.747 1.00 93.56 147 LYS A C 1
ATOM 1185 O O . LYS A 1 147 ? -17.931 5.051 4.913 1.00 93.56 147 LYS A O 1
ATOM 1190 N N . SER A 1 148 ? -19.972 4.107 5.135 1.00 94.12 148 SER A N 1
ATOM 1191 C CA . SER A 1 148 ? -19.500 2.887 5.792 1.00 94.12 148 SER A CA 1
ATOM 1192 C C . SER A 1 148 ? -18.427 2.179 4.964 1.00 94.12 148 SER A C 1
ATOM 1194 O O . SER A 1 148 ? -18.595 1.971 3.757 1.00 94.12 148 SER A O 1
ATOM 1196 N N . ILE A 1 149 ? -17.341 1.785 5.632 1.00 92.19 149 ILE A N 1
ATOM 1197 C CA . ILE A 1 149 ? -16.218 1.055 5.038 1.00 92.19 149 ILE A CA 1
ATOM 1198 C C . ILE A 1 149 ? -16.634 -0.319 4.501 1.00 92.19 149 ILE A C 1
ATOM 1200 O O . ILE A 1 149 ? -16.041 -0.799 3.538 1.00 92.19 149 ILE A O 1
ATOM 1204 N N . SER A 1 150 ? -17.717 -0.901 5.033 1.00 91.31 150 SER A N 1
ATOM 1205 C CA . SER A 1 150 ? -18.293 -2.168 4.554 1.00 91.31 150 SER A CA 1
ATOM 1206 C C . SER A 1 150 ? -18.638 -2.143 3.060 1.00 91.31 150 SER A C 1
ATOM 1208 O O . SER A 1 150 ? -18.605 -3.170 2.386 1.00 91.31 150 SER A O 1
ATOM 1210 N N . MET A 1 151 ? -18.889 -0.957 2.487 1.00 89.56 151 MET A N 1
ATOM 1211 C CA . MET A 1 151 ? -19.113 -0.796 1.047 1.00 89.56 151 MET A CA 1
ATOM 1212 C C . MET A 1 151 ? -17.898 -1.184 0.190 1.00 89.56 151 MET A C 1
ATOM 1214 O O . MET A 1 151 ? -18.054 -1.418 -1.008 1.00 89.56 151 MET A O 1
ATOM 1218 N N . LEU A 1 152 ? -16.700 -1.225 0.778 1.00 87.12 152 LEU A N 1
ATOM 1219 C CA . LEU A 1 152 ? -15.453 -1.592 0.109 1.00 87.12 152 LEU A CA 1
ATOM 1220 C C . LEU A 1 152 ? -15.041 -3.047 0.368 1.00 87.12 152 LEU A C 1
ATOM 1222 O O . LEU A 1 152 ? -14.050 -3.508 -0.199 1.00 87.12 152 LEU A O 1
ATOM 1226 N N . GLU A 1 153 ? -15.810 -3.807 1.152 1.00 87.44 153 GLU A N 1
ATOM 1227 C CA . GLU A 1 153 ? -15.614 -5.249 1.365 1.00 87.44 153 GLU A CA 1
ATOM 1228 C C . GLU A 1 153 ? -16.102 -6.076 0.162 1.00 87.44 153 GLU A C 1
ATOM 1230 O O . GLU A 1 153 ? -16.798 -7.083 0.279 1.00 87.44 153 GLU A O 1
ATOM 1235 N N . VAL A 1 154 ? -15.713 -5.657 -1.040 1.00 84.25 154 VAL A N 1
ATOM 1236 C CA . VAL A 1 154 ? -16.102 -6.307 -2.291 1.00 84.25 154 VAL A CA 1
ATOM 1237 C C . VAL A 1 154 ? -15.430 -7.677 -2.424 1.00 84.25 154 VAL A C 1
ATOM 1239 O O . VAL A 1 154 ? -14.222 -7.772 -2.188 1.00 84.25 154 VAL A O 1
ATOM 1242 N N . PRO A 1 155 ? -16.150 -8.751 -2.801 1.00 86.06 155 PRO A N 1
ATOM 1243 C CA . PRO A 1 155 ? -15.530 -10.045 -3.068 1.00 86.06 155 PRO A CA 1
ATOM 1244 C C . PRO A 1 155 ? -14.451 -9.914 -4.145 1.00 86.06 155 PRO A C 1
ATOM 1246 O O . PRO A 1 155 ? -14.723 -9.426 -5.240 1.00 86.06 155 PRO A O 1
ATOM 1249 N N . MET A 1 156 ? -13.229 -10.343 -3.828 1.00 88.38 156 MET A N 1
ATOM 1250 C CA . MET A 1 156 ? -12.087 -10.236 -4.744 1.00 88.38 156 MET A CA 1
ATOM 1251 C C . MET A 1 156 ? -11.897 -11.497 -5.598 1.00 88.38 156 MET A C 1
ATOM 1253 O O . MET A 1 156 ? -11.357 -11.402 -6.693 1.00 88.38 156 MET A O 1
ATOM 1257 N N . GLY A 1 157 ? -12.408 -12.651 -5.152 1.00 83.75 157 GLY A N 1
ATOM 1258 C CA . GLY A 1 157 ? -12.214 -13.936 -5.831 1.00 83.75 157 GLY A CA 1
ATOM 1259 C C . GLY A 1 157 ? -10.762 -14.422 -5.786 1.00 83.75 157 GLY A C 1
ATOM 1260 O O . GLY A 1 157 ? -9.945 -13.880 -5.041 1.00 83.75 157 GLY A O 1
ATOM 1261 N N . ASP A 1 158 ? -10.465 -15.438 -6.594 1.00 87.12 158 ASP A N 1
ATOM 1262 C CA . ASP A 1 158 ? -9.132 -16.039 -6.688 1.00 87.12 158 ASP A CA 1
ATOM 1263 C C . ASP A 1 158 ? -8.253 -15.215 -7.637 1.00 87.12 158 ASP A C 1
ATOM 1265 O O . ASP A 1 158 ? -8.634 -14.964 -8.785 1.00 87.12 158 ASP A O 1
ATOM 1269 N N . GLY A 1 159 ? -7.065 -14.812 -7.183 1.00 89.06 159 GLY A N 1
ATOM 1270 C CA . GLY A 1 159 ? -6.070 -14.103 -7.991 1.00 89.06 159 GLY A CA 1
ATOM 1271 C C . GLY A 1 159 ? -5.938 -12.592 -7.737 1.00 89.06 159 GLY A C 1
ATOM 1272 O O . GLY A 1 159 ? -4.806 -12.108 -7.682 1.00 89.06 159 GLY A O 1
ATOM 1273 N N . PRO A 1 160 ? -7.008 -11.786 -7.593 1.00 91.19 160 PRO A N 1
ATOM 1274 C CA . PRO A 1 160 ? -6.842 -10.367 -7.288 1.00 91.19 160 PRO A CA 1
ATOM 1275 C C . PRO A 1 160 ? -6.223 -10.117 -5.909 1.00 91.19 160 PRO A C 1
ATOM 1277 O O . PRO A 1 160 ? -6.718 -10.581 -4.883 1.00 91.19 160 PRO A O 1
ATOM 1280 N N . ILE A 1 161 ? -5.156 -9.318 -5.896 1.00 91.88 161 ILE A N 1
ATOM 1281 C CA . ILE A 1 161 ? -4.398 -8.966 -4.687 1.00 91.88 161 ILE A CA 1
ATOM 1282 C C . ILE A 1 161 ? -4.817 -7.600 -4.133 1.00 91.88 161 ILE A C 1
ATOM 1284 O O . ILE A 1 161 ? -4.841 -7.410 -2.921 1.00 91.88 161 ILE A O 1
ATOM 1288 N N . ILE A 1 162 ? -5.172 -6.649 -5.001 1.00 90.50 162 ILE A N 1
ATOM 1289 C CA . ILE A 1 162 ? -5.563 -5.287 -4.619 1.00 90.50 162 ILE A CA 1
ATOM 1290 C C . ILE A 1 162 ? -6.889 -4.941 -5.296 1.00 90.50 162 ILE A C 1
ATOM 1292 O O . ILE A 1 162 ? -7.044 -5.142 -6.500 1.00 90.50 162 ILE A O 1
ATOM 1296 N N . ALA A 1 163 ? -7.827 -4.392 -4.527 1.00 89.94 163 ALA A N 1
ATOM 1297 C CA . ALA A 1 163 ? -8.987 -3.683 -5.046 1.00 89.94 163 ALA A CA 1
ATOM 1298 C C . ALA A 1 163 ? -8.841 -2.193 -4.707 1.00 89.94 163 ALA A C 1
ATOM 1300 O O . ALA A 1 163 ? -8.834 -1.808 -3.538 1.00 89.94 163 ALA A O 1
ATOM 1301 N N . ALA A 1 164 ? -8.709 -1.372 -5.746 1.00 86.62 164 ALA A N 1
ATOM 1302 C CA . ALA A 1 164 ? -8.481 0.067 -5.654 1.00 86.62 164 ALA A CA 1
ATOM 1303 C C . ALA A 1 164 ? -9.358 0.822 -6.665 1.00 86.62 164 ALA A C 1
ATOM 1305 O O . ALA A 1 164 ? -9.904 0.235 -7.606 1.00 86.62 164 ALA A O 1
ATOM 1306 N N . THR A 1 165 ? -9.498 2.138 -6.485 1.00 82.62 165 THR A N 1
ATOM 1307 C CA . THR A 1 165 ? -10.260 2.969 -7.426 1.00 82.62 165 THR A CA 1
ATOM 1308 C C . THR A 1 165 ? -9.543 3.075 -8.774 1.00 82.62 165 THR A C 1
ATOM 1310 O O . THR A 1 165 ? -8.382 3.470 -8.845 1.00 82.62 165 THR A O 1
ATOM 1313 N N . CYS A 1 166 ? -10.258 2.752 -9.857 1.00 80.06 166 CYS A N 1
ATOM 1314 C CA . CYS A 1 166 ? -9.808 2.963 -11.242 1.00 80.06 166 CYS A CA 1
ATOM 1315 C C . CYS A 1 166 ? -10.273 4.317 -11.816 1.00 80.06 166 CYS A C 1
ATOM 1317 O O . CYS A 1 166 ? -10.119 4.589 -13.009 1.00 80.06 166 CYS A O 1
ATOM 1319 N N . ASN A 1 167 ? -10.885 5.147 -10.967 1.00 81.06 167 ASN A N 1
ATOM 1320 C CA . ASN A 1 167 ? -11.287 6.513 -11.268 1.00 81.06 167 ASN A CA 1
ATOM 1321 C C . ASN A 1 167 ? -10.481 7.460 -10.382 1.00 81.06 167 ASN A C 1
ATOM 1323 O O . ASN A 1 167 ? -10.257 7.171 -9.203 1.00 81.06 167 ASN A O 1
ATOM 1327 N N . GLY A 1 168 ? -10.108 8.613 -10.914 1.00 78.31 168 GLY A N 1
ATOM 1328 C CA . GLY A 1 168 ? -9.363 9.598 -10.145 1.00 78.31 168 GLY A CA 1
ATOM 1329 C C . GLY A 1 168 ? -9.327 10.949 -10.828 1.00 78.31 168 GLY A C 1
ATOM 1330 O O . GLY A 1 168 ? -10.085 11.207 -11.761 1.00 78.31 168 GLY A O 1
ATOM 1331 N N . TRP A 1 169 ? -8.431 11.798 -10.346 1.00 74.94 169 TRP A N 1
ATOM 1332 C CA . TRP A 1 169 ? -8.200 13.135 -10.867 1.00 74.94 169 TRP A CA 1
ATOM 1333 C C . TRP A 1 169 ? -6.776 13.232 -11.388 1.00 74.94 169 TRP A C 1
ATOM 1335 O O . TRP A 1 169 ? -5.870 12.604 -10.846 1.00 74.94 169 TRP A O 1
ATOM 1345 N N . LEU A 1 170 ? -6.602 14.006 -12.446 1.00 73.75 170 LEU A N 1
ATOM 1346 C CA . LEU A 1 170 ? -5.324 14.272 -13.079 1.00 73.75 170 LEU A CA 1
ATOM 1347 C C . LEU A 1 170 ? -5.124 15.771 -13.136 1.00 73.75 170 LEU A C 1
ATOM 1349 O O . LEU A 1 170 ? -6.049 16.502 -13.487 1.00 73.75 170 LEU A O 1
ATOM 1353 N N . TRP A 1 171 ? -3.915 16.225 -12.841 1.00 70.56 171 TRP A N 1
ATOM 1354 C CA . TRP A 1 171 ? -3.570 17.620 -13.038 1.00 70.56 171 TRP A CA 1
ATOM 1355 C C . TRP A 1 171 ? -3.398 17.907 -14.536 1.00 70.56 171 TRP A C 1
ATOM 1357 O O . TRP A 1 171 ? -2.491 17.385 -15.183 1.00 70.56 171 TRP A O 1
ATOM 1367 N N . ALA A 1 172 ? -4.289 18.716 -15.107 1.00 71.31 172 ALA A N 1
ATOM 1368 C CA . ALA A 1 172 ? -4.194 19.187 -16.481 1.00 71.31 172 ALA A CA 1
ATOM 1369 C C . ALA A 1 172 ? -3.409 20.504 -16.515 1.00 71.31 172 ALA A C 1
ATOM 1371 O O . ALA A 1 172 ? -3.979 21.570 -16.275 1.00 71.31 172 ALA A O 1
ATOM 1372 N N . GLU A 1 173 ? -2.113 20.432 -16.833 1.00 66.44 173 GLU A N 1
ATOM 1373 C CA . GLU A 1 173 ? -1.203 21.590 -16.839 1.00 66.44 173 GLU A CA 1
ATOM 1374 C C . GLU A 1 173 ? -1.683 22.733 -17.740 1.00 66.44 173 GLU A C 1
ATOM 1376 O O . GLU A 1 173 ? -1.669 23.890 -17.331 1.00 66.44 173 GLU A O 1
ATOM 1381 N N . ASP A 1 174 ? -2.196 22.415 -18.934 1.00 70.69 174 ASP A N 1
ATOM 1382 C CA . ASP A 1 174 ? -2.655 23.424 -19.902 1.00 70.69 174 ASP A CA 1
ATOM 1383 C C . ASP A 1 174 ? -3.801 24.291 -19.360 1.00 70.69 174 ASP A C 1
ATOM 1385 O O . ASP A 1 174 ? -3.992 25.430 -19.786 1.00 70.69 174 ASP A O 1
ATOM 1389 N N . CYS A 1 175 ? -4.593 23.735 -18.444 1.00 75.06 175 CYS A N 1
ATOM 1390 C CA . CYS A 1 175 ? -5.771 24.379 -17.875 1.00 75.06 175 CYS A CA 1
ATOM 1391 C C . CYS A 1 175 ? -5.621 24.675 -16.375 1.00 75.06 175 CYS A C 1
ATOM 1393 O O . CYS A 1 175 ? -6.566 25.197 -15.783 1.00 75.06 175 CYS A O 1
ATOM 1395 N N . MET A 1 176 ? -4.473 24.334 -15.771 1.00 79.06 176 MET A N 1
ATOM 1396 C CA . MET A 1 176 ? -4.174 24.458 -14.338 1.00 79.06 176 MET A CA 1
ATOM 1397 C C . MET A 1 176 ? -5.325 23.967 -13.444 1.00 79.06 176 MET A C 1
ATOM 1399 O O . MET A 1 176 ? -5.754 24.656 -12.515 1.00 79.06 176 MET A O 1
ATOM 1403 N N . ARG A 1 177 ? -5.886 22.795 -13.770 1.00 80.44 177 ARG A N 1
ATOM 1404 C CA . ARG A 1 177 ? -7.049 22.231 -13.068 1.00 80.44 177 ARG A CA 1
ATOM 1405 C C . ARG A 1 177 ? -6.983 20.714 -12.967 1.00 80.44 177 ARG A C 1
ATOM 1407 O O . ARG A 1 177 ? -6.406 20.059 -13.826 1.00 80.44 177 ARG A O 1
ATOM 1414 N N . ASN A 1 178 ? -7.669 20.162 -11.971 1.00 78.19 178 ASN A N 1
ATOM 1415 C CA . ASN A 1 178 ? -7.907 18.725 -11.883 1.00 78.19 178 ASN A CA 1
ATOM 1416 C C . ASN A 1 178 ? -8.997 18.287 -12.875 1.00 78.19 178 ASN A C 1
ATOM 1418 O O . ASN A 1 178 ? -10.100 18.836 -12.874 1.00 78.19 178 ASN A O 1
ATOM 1422 N N . GLU A 1 179 ? -8.708 17.270 -13.682 1.00 81.31 179 GLU A N 1
ATOM 1423 C CA . GLU A 1 179 ? -9.640 16.638 -14.615 1.00 81.31 179 GLU A CA 1
ATOM 1424 C C . GLU A 1 179 ? -9.891 15.179 -14.222 1.00 81.31 179 GLU A C 1
ATOM 1426 O O . GLU A 1 179 ? -8.945 14.461 -13.892 1.00 81.31 179 GLU A O 1
ATOM 1431 N N . PRO A 1 180 ? -11.149 14.710 -14.225 1.00 82.88 180 PRO A N 1
ATOM 1432 C CA . PRO A 1 180 ? -11.442 13.339 -13.855 1.00 82.88 180 PRO A CA 1
ATOM 1433 C C . PRO A 1 180 ? -11.046 12.373 -14.976 1.00 82.88 180 PRO A C 1
ATOM 1435 O O . PRO A 1 180 ? -11.266 12.644 -16.157 1.00 82.88 180 PRO A O 1
ATOM 1438 N N . TYR A 1 181 ? -10.555 11.197 -14.597 1.00 79.44 181 TYR A N 1
ATOM 1439 C CA . TYR A 1 181 ? -10.464 10.044 -15.486 1.00 79.44 181 TYR A CA 1
ATOM 1440 C C . TYR A 1 181 ? -11.319 8.896 -14.964 1.00 79.44 181 TYR A C 1
ATOM 1442 O O . TYR A 1 181 ? -11.501 8.726 -13.756 1.00 79.44 181 TYR A O 1
ATOM 1450 N N . TYR A 1 182 ? -11.815 8.089 -15.899 1.00 85.38 182 TYR A N 1
ATOM 1451 C CA . TYR A 1 182 ? -12.672 6.949 -15.604 1.00 85.38 182 TYR A CA 1
ATOM 1452 C C . TYR A 1 182 ? -12.125 5.697 -16.270 1.00 85.38 182 TYR A C 1
ATOM 1454 O O . TYR A 1 182 ? -11.967 5.678 -17.490 1.00 85.38 182 TYR A O 1
ATOM 1462 N N . ASN A 1 183 ? -11.854 4.660 -15.475 1.00 83.31 183 ASN A N 1
ATOM 1463 C CA . ASN A 1 183 ? -11.302 3.381 -15.936 1.00 83.31 183 ASN A CA 1
ATOM 1464 C C . ASN A 1 183 ? -10.109 3.560 -16.884 1.00 83.31 183 ASN A C 1
ATOM 1466 O O . ASN A 1 183 ? -10.040 2.939 -17.950 1.00 83.31 183 ASN A O 1
ATOM 1470 N N . GLY A 1 184 ? -9.198 4.457 -16.502 1.00 78.00 184 GLY A N 1
ATOM 1471 C CA . GLY A 1 184 ? -8.008 4.749 -17.288 1.00 78.00 184 GLY A CA 1
ATOM 1472 C C . GLY A 1 184 ? -7.189 3.479 -17.493 1.00 78.00 184 GLY A C 1
ATOM 1473 O O . GLY A 1 184 ? -7.069 2.659 -16.583 1.00 78.00 184 GLY A O 1
ATOM 1474 N N . LYS A 1 185 ? -6.628 3.316 -18.688 1.00 80.44 185 LYS A N 1
ATOM 1475 C CA . LYS A 1 185 ? -5.699 2.231 -19.007 1.00 80.44 185 LYS A CA 1
ATOM 1476 C C . LYS A 1 185 ? -4.441 2.786 -19.654 1.00 80.44 185 LYS A C 1
ATOM 1478 O O . LYS A 1 185 ? -4.401 3.954 -20.049 1.00 80.44 185 LYS A O 1
ATOM 1483 N N . GLY A 1 186 ? -3.436 1.933 -19.753 1.00 71.00 186 GLY A N 1
ATOM 1484 C CA . GLY A 1 186 ? -2.162 2.276 -20.349 1.00 71.00 186 GLY A CA 1
ATOM 1485 C C . GLY A 1 186 ? -1.278 3.001 -19.349 1.00 71.00 186 GLY A C 1
ATOM 1486 O O . GLY A 1 186 ? -1.653 4.053 -18.826 1.00 71.00 186 GLY A O 1
ATOM 1487 N N . TRP A 1 187 ? -0.102 2.434 -19.096 1.00 67.44 187 TRP A N 1
ATOM 1488 C CA . TRP A 1 187 ? 0.920 3.049 -18.242 1.00 67.44 187 TRP A CA 1
ATOM 1489 C C . TRP A 1 187 ? 1.930 3.912 -19.014 1.00 67.44 187 TRP A C 1
ATOM 1491 O O . TRP A 1 187 ? 2.610 4.731 -18.417 1.00 67.44 187 TRP A O 1
ATOM 1501 N N . LEU A 1 188 ? 1.975 3.789 -20.348 1.00 59.34 188 LEU A N 1
ATOM 1502 C CA . LEU A 1 188 ? 2.804 4.625 -21.228 1.00 59.34 188 LEU A CA 1
ATOM 1503 C C . LEU A 1 188 ? 2.122 5.952 -21.579 1.00 59.34 188 LEU A C 1
ATOM 1505 O O . LEU A 1 188 ? 2.657 6.743 -22.358 1.00 59.34 188 LEU A O 1
ATOM 1509 N N . ASP A 1 189 ? 0.919 6.191 -21.057 1.00 54.16 189 ASP A N 1
ATOM 1510 C CA . ASP A 1 189 ? 0.113 7.355 -21.377 1.00 54.16 189 ASP A CA 1
ATOM 1511 C C . ASP A 1 189 ? 0.025 8.358 -20.237 1.00 54.16 189 ASP A C 1
ATOM 1513 O O . ASP A 1 189 ? -0.088 8.019 -19.060 1.00 54.16 189 ASP A O 1
ATOM 1517 N N . PHE A 1 190 ? 0.052 9.633 -20.633 1.00 50.41 190 PHE A N 1
ATOM 1518 C CA . PHE A 1 190 ? -0.106 10.761 -19.733 1.00 50.41 190 PHE A CA 1
ATOM 1519 C C . PHE A 1 190 ? -1.436 10.604 -18.981 1.00 50.41 190 PHE A C 1
ATOM 1521 O O . PHE A 1 190 ? -2.441 10.217 -19.603 1.00 50.41 190 PHE A O 1
ATOM 1528 N N . PRO A 1 191 ? -1.505 10.910 -17.675 1.00 49.12 191 PRO A N 1
ATOM 1529 C CA . PRO A 1 191 ? -0.458 11.305 -16.730 1.00 49.12 191 PRO A CA 1
ATOM 1530 C C . PRO A 1 191 ? -0.325 10.267 -15.608 1.00 49.12 191 PRO A C 1
ATOM 1532 O O . PRO A 1 191 ? -0.524 10.568 -14.434 1.00 49.12 191 PRO A O 1
ATOM 1535 N N . ALA A 1 192 ? -0.002 9.018 -15.947 1.00 48.50 192 ALA A N 1
ATOM 1536 C CA . ALA A 1 192 ? 0.576 8.114 -14.953 1.00 48.50 192 ALA A CA 1
ATOM 1537 C C . ALA A 1 192 ? 2.031 8.562 -14.695 1.00 48.50 192 ALA A C 1
ATOM 1539 O O . ALA A 1 192 ? 2.986 7.919 -15.119 1.00 48.50 192 ALA A O 1
ATOM 1540 N N . THR A 1 193 ? 2.193 9.750 -14.109 1.00 42.75 193 THR A N 1
ATOM 1541 C CA . THR A 1 193 ? 3.451 10.506 -14.033 1.00 42.75 193 THR A CA 1
ATOM 1542 C C . THR A 1 193 ? 4.532 9.821 -13.212 1.00 42.75 193 THR A C 1
ATOM 1544 O O . THR A 1 193 ? 5.690 10.123 -13.441 1.00 42.75 193 THR A O 1
ATOM 1547 N N . TYR A 1 194 ? 4.209 8.831 -12.375 1.00 44.97 194 TYR A N 1
ATOM 1548 C CA . TYR A 1 194 ? 5.195 8.080 -11.584 1.00 44.97 194 TYR A CA 1
ATOM 1549 C C . TYR A 1 194 ? 6.234 7.301 -12.419 1.00 44.97 194 TYR A C 1
ATOM 1551 O O . TYR A 1 194 ? 7.205 6.810 -11.860 1.00 44.97 194 TYR A O 1
ATOM 1559 N N . LEU A 1 195 ? 6.051 7.173 -13.743 1.00 46.22 195 LEU A N 1
ATOM 1560 C CA . LEU A 1 195 ? 7.001 6.520 -14.661 1.00 46.22 195 LEU A CA 1
ATOM 1561 C C . LEU A 1 195 ? 7.320 7.362 -15.919 1.00 46.22 195 LEU A C 1
ATOM 1563 O O . LEU A 1 195 ? 7.506 6.811 -17.001 1.00 46.22 195 LEU A O 1
ATOM 1567 N N . GLY A 1 196 ? 7.400 8.695 -15.805 1.00 44.59 196 GLY A N 1
ATOM 1568 C CA . GLY A 1 196 ? 8.125 9.496 -16.811 1.00 44.59 196 GLY A CA 1
ATOM 1569 C C . GLY A 1 196 ? 7.332 9.943 -18.048 1.00 44.59 196 GLY A C 1
ATOM 1570 O O . GLY A 1 196 ? 7.863 10.028 -19.155 1.00 44.59 196 GLY A O 1
ATOM 1571 N N . LYS A 1 197 ? 6.049 10.288 -17.895 1.00 46.38 197 LYS A N 1
ATOM 1572 C CA . LYS A 1 197 ? 5.314 11.026 -18.939 1.00 46.38 197 LYS A CA 1
ATOM 1573 C C . LYS A 1 197 ? 4.695 12.292 -18.383 1.00 46.38 197 LYS A C 1
ATOM 1575 O O . LYS A 1 197 ? 3.480 12.447 -18.388 1.00 46.38 197 LYS A O 1
ATOM 1580 N N . ASP A 1 198 ? 5.538 13.202 -17.919 1.00 48.97 198 ASP A N 1
ATOM 1581 C CA . ASP A 1 198 ? 5.183 14.618 -17.936 1.00 48.97 198 ASP A CA 1
ATOM 1582 C C . ASP A 1 198 ? 5.291 15.129 -19.390 1.00 48.97 198 ASP A C 1
ATOM 1584 O O . ASP A 1 198 ? 6.133 14.687 -20.172 1.00 48.97 198 ASP A O 1
ATOM 1588 N N . LYS A 1 199 ? 4.415 16.049 -19.791 1.00 50.03 199 LYS A N 1
ATOM 1589 C CA . LYS A 1 199 ? 4.407 16.705 -21.102 1.00 50.03 199 LYS A CA 1
ATOM 1590 C C . LYS A 1 199 ? 5.738 17.420 -21.396 1.00 50.03 199 LYS A C 1
ATOM 1592 O O . LYS A 1 199 ? 6.110 17.534 -22.570 1.00 50.03 199 LYS A O 1
ATOM 1597 N N . ALA A 1 200 ? 6.465 17.844 -20.357 1.00 49.91 200 ALA A N 1
ATOM 1598 C CA . ALA A 1 200 ? 7.810 18.416 -20.449 1.00 49.91 200 ALA A CA 1
ATOM 1599 C C . ALA A 1 200 ? 8.960 17.385 -20.389 1.00 49.91 200 ALA A C 1
ATOM 1601 O O . ALA A 1 200 ? 10.083 17.733 -20.729 1.00 49.91 200 ALA A O 1
ATOM 1602 N N . HIS A 1 201 ? 8.706 16.122 -20.037 1.00 50.72 201 HIS A N 1
ATOM 1603 C CA . HIS A 1 201 ? 9.742 15.090 -19.833 1.00 50.72 201 HIS A CA 1
ATOM 1604 C C . HIS A 1 201 ? 9.356 13.744 -20.454 1.00 50.72 201 HIS A C 1
ATOM 1606 O O . HIS A 1 201 ? 9.760 12.688 -19.982 1.00 50.72 201 HIS A O 1
ATOM 1612 N N . GLY A 1 202 ? 8.494 13.786 -21.473 1.00 49.19 202 GLY A N 1
ATOM 1613 C CA . GLY A 1 202 ? 7.870 12.593 -22.024 1.00 49.19 202 GLY A CA 1
ATOM 1614 C C . GLY A 1 202 ? 8.883 11.567 -22.514 1.00 49.19 202 GLY A C 1
ATOM 1615 O O . GLY A 1 202 ? 10.011 11.906 -22.851 1.00 49.19 202 GLY A O 1
ATOM 1616 N N . TYR A 1 203 ? 8.409 10.329 -22.626 1.00 50.97 203 TYR A N 1
ATOM 1617 C CA . TYR A 1 203 ? 9.093 9.165 -23.186 1.00 50.97 203 TYR A CA 1
ATOM 1618 C C . TYR A 1 203 ? 9.537 9.377 -24.652 1.00 50.97 203 TYR A C 1
ATOM 1620 O O . TYR A 1 203 ? 8.998 8.796 -25.593 1.00 50.97 203 TYR A O 1
ATOM 1628 N N . SER A 1 204 ? 10.491 10.270 -24.885 1.00 52.00 204 SER A N 1
ATOM 1629 C CA . SER A 1 204 ? 11.301 10.288 -26.090 1.00 52.00 204 SER A CA 1
ATOM 1630 C C . SER A 1 204 ? 12.461 9.362 -25.805 1.00 52.00 204 SER A C 1
ATOM 1632 O O . SER A 1 204 ? 13.245 9.636 -24.898 1.00 52.00 204 SER A O 1
ATOM 1634 N N . GLY A 1 205 ? 12.559 8.275 -26.560 1.00 52.44 205 GLY A N 1
ATOM 1635 C CA . GLY A 1 205 ? 13.793 7.517 -26.595 1.00 52.44 205 GLY A CA 1
ATOM 1636 C C . GLY A 1 205 ? 14.983 8.449 -26.861 1.00 52.44 205 GLY A C 1
ATOM 1637 O O . GLY A 1 205 ? 14.848 9.421 -27.616 1.00 52.44 205 GLY A O 1
ATOM 1638 N N . CYS A 1 206 ? 16.133 8.197 -26.235 1.00 53.66 206 CYS A N 1
ATOM 1639 C CA . CYS A 1 206 ? 17.329 9.044 -26.344 1.00 53.66 206 CYS A CA 1
ATOM 1640 C C . CYS A 1 206 ? 17.945 9.117 -27.758 1.00 53.66 206 CYS A C 1
ATOM 1642 O O . CYS A 1 206 ? 18.994 9.729 -27.954 1.00 53.66 206 CYS A O 1
ATOM 1644 N N . THR A 1 207 ? 17.281 8.546 -28.762 1.00 57.62 207 THR A N 1
ATOM 1645 C CA . THR A 1 207 ? 17.582 8.734 -30.186 1.00 57.62 207 THR A CA 1
ATOM 1646 C C . THR A 1 207 ? 17.412 10.168 -30.704 1.00 57.62 207 THR A C 1
ATOM 1648 O O . THR A 1 207 ? 18.005 10.496 -31.732 1.00 57.62 207 THR A O 1
ATOM 1651 N N . GLN A 1 208 ? 16.630 11.025 -30.036 1.00 60.34 208 GLN A N 1
ATOM 1652 C CA . GLN A 1 208 ? 16.468 12.432 -30.427 1.00 60.34 208 GLN A CA 1
ATOM 1653 C C . GLN A 1 208 ? 17.587 13.303 -29.845 1.00 60.34 208 GLN A C 1
ATOM 1655 O O . GLN A 1 208 ? 17.926 13.210 -28.666 1.00 60.34 208 GLN A O 1
ATOM 1660 N N . THR A 1 209 ? 18.143 14.205 -30.651 1.00 60.56 209 THR A N 1
ATOM 1661 C CA . THR A 1 209 ? 19.059 15.241 -30.160 1.00 60.56 209 THR A CA 1
ATOM 1662 C C . THR A 1 209 ? 18.336 16.192 -29.198 1.00 60.56 209 THR A C 1
ATOM 1664 O O . THR A 1 209 ? 17.129 16.400 -29.304 1.00 60.56 209 THR A O 1
ATOM 1667 N N . ALA A 1 210 ? 19.071 16.849 -28.292 1.00 59.28 210 ALA A N 1
ATOM 1668 C CA . ALA A 1 210 ? 18.492 17.821 -27.352 1.00 59.28 210 ALA A CA 1
ATOM 1669 C C . ALA A 1 210 ? 17.695 18.945 -28.051 1.00 59.28 210 ALA A C 1
ATOM 1671 O O . ALA A 1 210 ? 16.707 19.443 -27.519 1.00 59.28 210 ALA A O 1
ATOM 1672 N N . ALA A 1 211 ? 18.083 19.321 -29.274 1.00 61.16 211 ALA A N 1
ATOM 1673 C CA . ALA A 1 211 ? 17.346 20.291 -30.080 1.00 61.16 211 ALA A CA 1
ATOM 1674 C C . ALA A 1 211 ? 16.025 19.726 -30.638 1.00 61.16 211 ALA A C 1
ATOM 1676 O O . ALA A 1 211 ? 15.041 20.457 -30.717 1.00 61.16 211 ALA A O 1
ATOM 1677 N N . GLU A 1 212 ? 15.991 18.440 -31.001 1.00 64.56 212 GLU A N 1
ATOM 1678 C CA . GLU A 1 212 ? 14.794 17.746 -31.499 1.00 64.56 212 GLU A CA 1
ATOM 1679 C C . GLU A 1 212 ? 13.805 17.430 -30.377 1.00 64.56 212 GLU A C 1
ATOM 1681 O O . GLU A 1 212 ? 12.597 17.551 -30.575 1.00 64.56 212 GLU A O 1
ATOM 1686 N N . SER A 1 213 ? 14.310 17.087 -29.189 1.00 56.94 213 SER A N 1
ATOM 1687 C CA . SER A 1 213 ? 13.469 16.817 -28.025 1.00 56.94 213 SER A CA 1
ATOM 1688 C C . SER A 1 213 ? 12.945 18.095 -27.368 1.00 56.94 213 SER A C 1
ATOM 1690 O O . SER A 1 213 ? 11.991 18.026 -26.602 1.00 56.94 213 SER A O 1
ATOM 1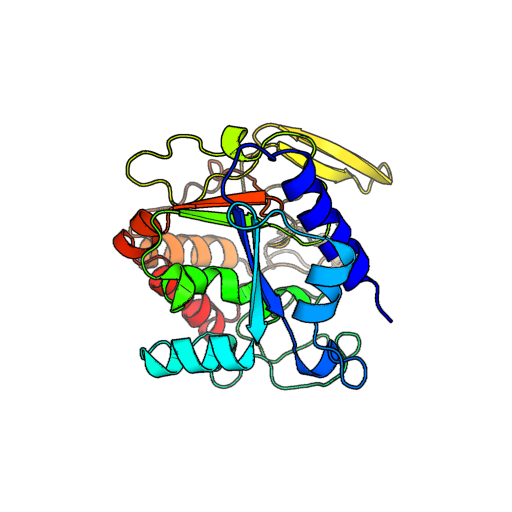692 N N . GLY A 1 214 ? 13.525 19.267 -27.659 1.00 60.19 214 GLY A N 1
ATOM 1693 C CA . GLY A 1 214 ? 13.203 20.525 -26.977 1.00 60.19 214 GLY A CA 1
ATOM 1694 C C . GLY A 1 214 ? 13.815 20.617 -25.574 1.00 60.19 214 GLY A C 1
ATOM 1695 O O . GLY A 1 214 ? 13.200 21.190 -24.680 1.00 60.19 214 GLY A O 1
ATOM 1696 N N . ASN A 1 215 ? 15.011 20.045 -25.387 1.00 54.69 215 ASN A N 1
ATOM 1697 C CA . ASN A 1 215 ? 15.735 19.886 -24.119 1.00 54.69 215 ASN A CA 1
ATOM 1698 C C . ASN A 1 215 ? 15.007 19.034 -23.068 1.00 54.69 215 ASN A C 1
ATOM 1700 O O . ASN A 1 215 ? 15.274 19.163 -21.875 1.00 54.69 215 ASN A O 1
ATOM 1704 N N . ARG A 1 216 ? 14.099 18.154 -23.498 1.00 56.06 216 ARG A N 1
ATOM 1705 C CA . ARG A 1 216 ? 13.450 17.193 -22.601 1.00 56.06 216 ARG A CA 1
ATOM 1706 C C . ARG A 1 216 ? 14.452 16.129 -22.167 1.00 56.06 216 ARG A C 1
ATOM 1708 O O . ARG A 1 216 ? 15.262 15.677 -22.981 1.00 56.06 216 ARG A O 1
ATOM 1715 N N . ILE A 1 217 ? 14.371 15.727 -20.902 1.00 53.50 217 ILE A N 1
ATOM 1716 C CA . ILE A 1 217 ? 15.092 14.562 -20.380 1.00 53.50 217 ILE A CA 1
ATOM 1717 C C . ILE A 1 217 ? 14.496 13.337 -21.075 1.00 53.50 217 ILE A C 1
ATOM 1719 O O . ILE A 1 217 ? 13.290 13.113 -21.013 1.00 53.50 217 ILE A O 1
ATOM 1723 N N . CYS A 1 218 ? 15.333 12.610 -21.812 1.00 54.69 218 CYS A N 1
ATOM 1724 C CA . CYS A 1 218 ? 14.946 11.381 -22.490 1.00 54.69 218 CYS A CA 1
ATOM 1725 C C . CYS A 1 218 ? 15.117 10.195 -21.542 1.00 54.69 218 CYS A C 1
ATOM 1727 O O . CYS A 1 218 ? 16.084 10.139 -20.780 1.00 54.69 218 CYS A O 1
ATOM 1729 N N . GLN A 1 219 ? 14.208 9.228 -21.624 1.00 60.03 219 GLN A N 1
ATOM 1730 C CA . GLN A 1 219 ? 14.396 7.939 -20.974 1.00 60.03 219 GLN A CA 1
ATOM 1731 C C . GLN A 1 219 ? 15.165 7.010 -21.919 1.00 60.03 219 GLN A C 1
ATOM 1733 O O . GLN A 1 219 ? 15.045 7.128 -23.143 1.00 60.03 219 GLN A O 1
ATOM 1738 N N . GLN A 1 220 ? 15.985 6.109 -21.367 1.00 59.94 220 GLN A N 1
ATOM 1739 C CA . GLN A 1 220 ? 16.769 5.180 -22.185 1.00 59.94 220 GLN A CA 1
ATOM 1740 C C . GLN A 1 220 ? 15.853 4.380 -23.117 1.00 59.94 220 GLN A C 1
ATOM 1742 O O . GLN A 1 220 ? 14.778 3.933 -22.705 1.00 59.94 220 GLN A O 1
ATOM 1747 N N . ASP A 1 221 ? 16.290 4.185 -24.363 1.00 61.03 221 ASP A N 1
ATOM 1748 C CA . ASP A 1 221 ? 15.514 3.474 -25.386 1.00 61.03 221 ASP A CA 1
ATOM 1749 C C . ASP A 1 221 ? 15.131 2.060 -24.915 1.00 61.03 221 ASP A C 1
ATOM 1751 O O . ASP A 1 221 ? 14.046 1.566 -25.220 1.00 61.03 221 ASP A O 1
ATOM 1755 N N . GLU A 1 222 ? 15.981 1.425 -24.102 1.00 66.56 222 GLU A N 1
ATOM 1756 C CA . GLU A 1 222 ? 15.748 0.083 -23.576 1.00 66.56 222 GLU A CA 1
ATOM 1757 C C . GLU A 1 222 ? 14.810 0.029 -22.360 1.00 66.56 222 GLU A C 1
ATOM 1759 O O . GLU A 1 222 ? 14.559 -1.070 -21.859 1.00 66.56 222 GLU A O 1
ATOM 1764 N N . PHE A 1 223 ? 14.297 1.154 -21.845 1.00 71.44 223 PHE A N 1
ATOM 1765 C CA . PHE A 1 223 ? 13.506 1.158 -20.608 1.00 71.44 223 PHE A CA 1
ATOM 1766 C C . PHE A 1 223 ? 12.231 0.312 -20.740 1.00 71.44 223 PHE A C 1
ATOM 1768 O O . PHE A 1 223 ? 12.016 -0.604 -19.944 1.00 71.44 223 PHE A O 1
ATOM 1775 N N . ALA A 1 224 ? 11.441 0.526 -21.801 1.00 72.69 224 ALA A N 1
ATOM 1776 C CA . ALA A 1 224 ? 10.170 -0.188 -21.999 1.00 72.69 224 ALA A CA 1
ATOM 1777 C C . ALA A 1 224 ? 10.423 -1.688 -22.167 1.00 72.69 224 ALA A C 1
ATOM 1779 O O . ALA A 1 224 ? 9.833 -2.517 -21.474 1.00 72.69 224 ALA A O 1
ATOM 1780 N N . ASP A 1 225 ? 11.362 -2.024 -23.051 1.00 77.12 225 ASP A N 1
ATOM 1781 C CA . ASP A 1 225 ? 11.742 -3.401 -23.340 1.00 77.12 225 ASP A CA 1
ATOM 1782 C C . ASP A 1 225 ? 12.327 -4.094 -22.107 1.00 77.12 225 ASP A C 1
ATOM 1784 O O . ASP A 1 225 ? 12.094 -5.281 -21.876 1.00 77.12 225 ASP A O 1
ATOM 1788 N N . THR A 1 226 ? 13.073 -3.377 -21.266 1.00 79.81 226 THR A N 1
ATOM 1789 C CA . THR A 1 226 ? 13.624 -3.945 -20.034 1.00 79.81 226 THR A CA 1
ATOM 1790 C C . THR A 1 226 ? 12.546 -4.220 -19.005 1.00 79.81 226 THR A C 1
ATOM 1792 O O . THR A 1 226 ? 12.514 -5.324 -18.460 1.00 79.81 226 THR A O 1
ATOM 1795 N N . VAL A 1 227 ? 11.624 -3.284 -18.793 1.00 78.69 227 VAL A N 1
ATOM 1796 C CA . VAL A 1 227 ? 10.509 -3.498 -17.873 1.00 78.69 227 VAL A CA 1
ATOM 1797 C C . VAL A 1 227 ? 9.609 -4.645 -18.363 1.00 78.69 227 VAL A C 1
ATOM 1799 O O . VAL A 1 227 ? 9.210 -5.496 -17.566 1.00 78.69 227 VAL A O 1
ATOM 1802 N N . LEU A 1 228 ? 9.356 -4.755 -19.672 1.00 83.56 228 LEU A N 1
ATOM 1803 C CA . LEU A 1 228 ? 8.626 -5.886 -20.259 1.00 83.56 228 LEU A CA 1
ATOM 1804 C C . LEU A 1 228 ? 9.338 -7.227 -20.037 1.00 83.56 228 LEU A C 1
ATOM 1806 O O . LEU A 1 228 ? 8.705 -8.205 -19.623 1.00 83.56 228 LEU A O 1
ATOM 1810 N N . ARG A 1 229 ? 10.662 -7.273 -20.239 1.00 88.12 229 ARG A N 1
ATOM 1811 C CA . ARG A 1 229 ? 11.482 -8.459 -19.937 1.00 88.12 229 ARG A CA 1
ATOM 1812 C C . ARG A 1 229 ? 11.433 -8.822 -18.454 1.00 88.12 229 ARG A C 1
ATOM 1814 O O . ARG A 1 229 ? 11.356 -10.006 -18.124 1.00 88.12 229 ARG A O 1
ATOM 1821 N N . TRP A 1 230 ? 11.469 -7.836 -17.559 1.00 89.31 230 TRP A N 1
ATOM 1822 C CA . TRP A 1 230 ? 11.333 -8.055 -16.118 1.00 89.31 230 TRP A CA 1
ATOM 1823 C C . TRP A 1 230 ? 9.950 -8.568 -15.742 1.00 89.31 230 TRP A C 1
ATOM 1825 O O . TRP A 1 230 ? 9.872 -9.502 -14.950 1.00 89.31 230 TRP A O 1
ATOM 1835 N N . SER A 1 231 ? 8.877 -8.072 -16.362 1.00 87.94 231 SER A N 1
ATOM 1836 C CA . SER A 1 231 ? 7.541 -8.634 -16.140 1.00 87.94 231 SER A CA 1
ATOM 1837 C C . SER A 1 231 ? 7.460 -10.095 -16.521 1.00 87.94 231 SER A C 1
ATOM 1839 O O . SER A 1 231 ? 7.004 -10.902 -15.712 1.00 87.94 231 SER A O 1
ATOM 1841 N N . LEU A 1 232 ? 7.963 -10.473 -17.694 1.00 90.56 232 LEU A N 1
ATOM 1842 C CA . LEU A 1 232 ? 7.988 -11.883 -18.062 1.00 90.56 232 LEU A CA 1
ATOM 1843 C C . LEU A 1 232 ? 8.810 -12.712 -17.061 1.00 90.56 232 LEU A C 1
ATOM 1845 O O . LEU A 1 232 ? 8.371 -13.779 -16.636 1.00 90.56 232 LEU A O 1
ATOM 1849 N N . LYS A 1 233 ? 9.976 -12.204 -16.644 1.00 92.81 233 LYS A N 1
ATOM 1850 C CA . LYS A 1 233 ? 10.887 -12.896 -15.722 1.00 92.81 233 LYS A CA 1
ATOM 1851 C C . LYS A 1 233 ? 10.321 -13.051 -14.305 1.00 92.81 233 LYS A C 1
ATOM 1853 O O . LYS A 1 233 ? 10.483 -14.115 -13.715 1.00 92.81 233 LYS A O 1
ATOM 1858 N N . PHE A 1 234 ? 9.718 -12.005 -13.745 1.00 92.44 234 PHE A N 1
ATOM 1859 C CA . PHE A 1 234 ? 9.320 -11.945 -12.333 1.00 92.44 234 PHE A CA 1
ATOM 1860 C C . PHE A 1 234 ? 7.849 -12.290 -12.111 1.00 92.44 234 PHE A C 1
ATOM 1862 O O . PHE A 1 234 ? 7.525 -12.907 -11.102 1.00 92.44 234 PHE A O 1
ATOM 1869 N N . ASN A 1 235 ? 6.976 -11.956 -13.065 1.00 87.38 235 ASN A N 1
ATOM 1870 C CA . ASN A 1 235 ? 5.544 -12.255 -12.986 1.00 87.38 235 ASN A CA 1
ATOM 1871 C C . ASN A 1 235 ? 5.173 -13.554 -13.723 1.00 87.38 235 ASN A C 1
ATOM 1873 O O . ASN A 1 235 ? 4.032 -14.002 -13.627 1.00 87.38 235 ASN A O 1
ATOM 1877 N N . GLY A 1 236 ? 6.091 -14.129 -14.513 1.00 86.81 236 GLY A N 1
ATOM 1878 C CA . GLY A 1 236 ? 5.840 -15.324 -15.329 1.00 86.81 236 GLY A CA 1
ATOM 1879 C C . GLY A 1 236 ? 4.888 -15.095 -16.509 1.00 86.81 236 GLY A C 1
ATOM 1880 O O . GLY A 1 236 ? 4.455 -16.057 -17.141 1.00 86.81 236 GLY A O 1
ATOM 1881 N N . LYS A 1 237 ? 4.538 -13.837 -16.802 1.00 85.19 237 LYS A N 1
ATOM 1882 C CA . LYS A 1 237 ? 3.617 -13.450 -17.874 1.00 85.19 237 LYS A CA 1
ATOM 1883 C C . LYS A 1 237 ? 4.036 -12.135 -18.518 1.00 85.19 237 LYS A C 1
ATOM 1885 O O . LYS A 1 237 ? 4.530 -11.223 -17.846 1.00 85.19 237 LYS A O 1
ATOM 1890 N N . GLU A 1 238 ? 3.811 -12.045 -19.823 1.00 82.75 238 GLU A N 1
ATOM 1891 C CA . GLU A 1 238 ? 3.976 -10.795 -20.555 1.00 82.75 238 GLU A CA 1
ATOM 1892 C C . GLU A 1 238 ? 2.970 -9.753 -20.061 1.00 82.75 238 GLU A C 1
ATOM 1894 O O . GLU A 1 238 ? 1.831 -10.069 -19.700 1.00 82.75 238 GLU A O 1
ATOM 1899 N N . LEU A 1 239 ? 3.417 -8.501 -20.024 1.00 83.31 239 LEU A N 1
ATOM 1900 C CA . LEU A 1 239 ? 2.588 -7.368 -19.650 1.00 83.31 239 LEU A CA 1
ATOM 1901 C C . LEU A 1 239 ? 2.042 -6.713 -20.916 1.00 83.31 239 LEU A C 1
ATOM 1903 O O . LEU A 1 239 ? 2.809 -6.206 -21.732 1.00 83.31 239 LEU A O 1
ATOM 1907 N N . ASP A 1 240 ? 0.720 -6.653 -21.054 1.00 83.38 240 ASP A N 1
ATOM 1908 C CA . ASP A 1 240 ? 0.113 -5.771 -22.050 1.00 83.38 240 ASP A CA 1
ATOM 1909 C C . ASP A 1 240 ? 0.095 -4.340 -21.506 1.00 83.38 240 ASP A C 1
ATOM 1911 O O . ASP A 1 240 ? -0.770 -3.966 -20.708 1.00 83.38 240 ASP A O 1
ATOM 1915 N N . VAL A 1 241 ? 1.062 -3.540 -21.951 1.00 74.81 241 VAL A N 1
ATOM 1916 C CA . VAL A 1 241 ? 1.250 -2.137 -21.557 1.00 74.81 241 VAL A CA 1
ATOM 1917 C C . VAL A 1 241 ? 0.017 -1.266 -21.772 1.00 74.81 241 VAL A C 1
ATOM 1919 O O . VAL A 1 241 ? -0.161 -0.292 -21.044 1.00 74.81 241 VAL A O 1
ATOM 1922 N N . ASN A 1 242 ? -0.840 -1.612 -22.737 1.00 76.81 242 ASN A N 1
ATOM 1923 C CA . ASN A 1 242 ? -2.026 -0.838 -23.100 1.00 76.81 242 ASN A CA 1
ATOM 1924 C C . ASN A 1 242 ? -3.255 -1.244 -22.279 1.00 76.81 242 ASN A C 1
ATOM 1926 O O . ASN A 1 242 ? -4.220 -0.486 -22.181 1.00 76.81 242 ASN A O 1
ATOM 1930 N N . ALA A 1 243 ? -3.229 -2.432 -21.673 1.00 82.00 243 ALA A N 1
ATOM 1931 C CA . ALA A 1 243 ? -4.335 -2.955 -20.882 1.00 82.00 243 ALA A CA 1
ATOM 1932 C C . ALA A 1 243 ? -4.202 -2.686 -19.377 1.00 82.00 243 ALA A C 1
ATOM 1934 O O . ALA A 1 243 ? -5.173 -2.914 -18.651 1.00 82.00 243 ALA A O 1
ATOM 1935 N N . GLN A 1 244 ? -3.047 -2.200 -18.905 1.00 80.94 244 GLN A N 1
ATOM 1936 C CA . GLN A 1 244 ? -2.821 -1.976 -17.476 1.00 80.94 244 GLN A CA 1
ATOM 1937 C C . GLN A 1 244 ? -3.756 -0.889 -16.936 1.00 80.94 244 GLN A C 1
ATOM 1939 O O . GLN A 1 244 ? -3.742 0.221 -17.474 1.00 80.94 244 GLN A O 1
ATOM 1944 N N . PRO A 1 245 ? -4.579 -1.178 -15.910 1.00 79.06 245 PRO A N 1
ATOM 1945 C CA . PRO A 1 245 ? -5.448 -0.177 -15.317 1.00 79.06 245 PRO A CA 1
ATOM 1946 C C . PRO A 1 245 ? -4.615 0.891 -14.610 1.00 79.06 245 PRO A C 1
ATOM 1948 O O . PRO A 1 245 ? -3.598 0.594 -13.985 1.00 79.06 245 PRO A O 1
ATOM 1951 N N . ARG A 1 246 ? -5.081 2.134 -14.676 1.00 78.12 246 ARG A N 1
ATOM 1952 C CA . ARG A 1 246 ? -4.606 3.223 -13.824 1.00 78.12 246 ARG A CA 1
ATOM 1953 C C . ARG A 1 246 ? -5.382 3.178 -12.520 1.00 78.12 246 ARG A C 1
ATOM 1955 O O . ARG A 1 246 ? -6.605 3.038 -12.538 1.00 78.12 246 ARG A O 1
ATOM 1962 N N . TRP A 1 247 ? -4.675 3.297 -11.410 1.00 74.12 247 TRP A N 1
ATOM 1963 C CA . TRP A 1 247 ? -5.260 3.239 -10.079 1.00 74.12 247 TRP A CA 1
ATOM 1964 C C . TRP A 1 247 ? -4.439 4.082 -9.101 1.00 74.12 247 TRP A C 1
ATOM 1966 O O . TRP A 1 247 ? -3.305 4.453 -9.397 1.00 74.12 247 TRP A O 1
ATOM 1976 N N . ASN A 1 248 ? -5.037 4.411 -7.957 1.00 72.38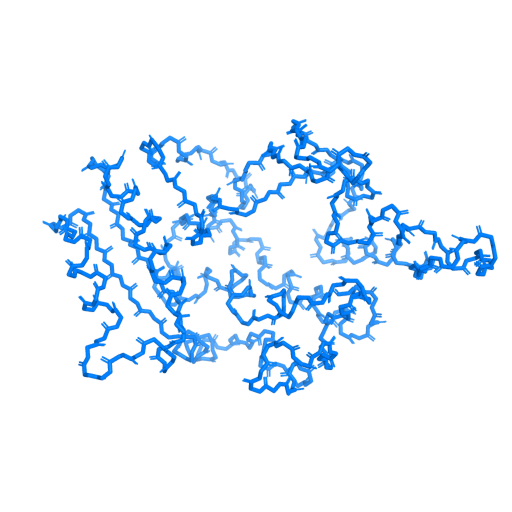 248 ASN A N 1
ATOM 1977 C CA . ASN A 1 248 ? -4.403 5.144 -6.859 1.00 72.38 248 ASN A CA 1
ATOM 1978 C C . ASN A 1 248 ? -4.606 4.374 -5.539 1.00 72.38 248 ASN A C 1
ATOM 1980 O O . ASN A 1 248 ? -5.623 3.699 -5.371 1.00 72.38 248 ASN A O 1
ATOM 1984 N N . PHE A 1 249 ? -3.649 4.489 -4.618 1.00 69.94 249 PHE A N 1
ATOM 1985 C CA . PHE A 1 249 ? -3.612 3.818 -3.322 1.00 69.94 249 PHE A CA 1
ATOM 1986 C C . PHE A 1 249 ? -4.545 4.401 -2.257 1.00 69.94 249 PHE A C 1
ATOM 1988 O O . PHE A 1 249 ? -4.903 3.635 -1.366 1.00 69.94 249 PHE A O 1
ATOM 1995 N N . GLY A 1 250 ? -4.967 5.671 -2.376 1.00 77.00 250 GLY A N 1
ATOM 1996 C CA . GLY A 1 250 ? -5.639 6.460 -1.323 1.00 77.00 250 GLY A CA 1
ATOM 1997 C C . GLY A 1 250 ? -6.540 5.706 -0.341 1.00 77.00 250 GLY A C 1
ATOM 1998 O O . GLY A 1 250 ? -6.438 5.893 0.867 1.00 77.00 250 GLY A O 1
ATOM 1999 N N . LEU A 1 251 ? -7.400 4.815 -0.838 1.00 87.44 251 LEU A N 1
ATOM 2000 C CA . LEU A 1 251 ? -8.052 3.796 -0.018 1.00 87.44 251 LEU A CA 1
ATOM 2001 C C . LEU A 1 251 ? -8.184 2.506 -0.826 1.00 87.44 251 LEU A C 1
ATOM 2003 O O . LEU A 1 251 ? -8.915 2.463 -1.819 1.00 87.44 251 LEU A O 1
ATOM 2007 N N . SER A 1 252 ? -7.482 1.461 -0.397 1.00 89.81 252 SER A N 1
ATOM 2008 C CA . SER A 1 252 ? -7.388 0.195 -1.125 1.00 89.81 252 SER A CA 1
ATOM 2009 C C . SER A 1 252 ? -7.622 -0.995 -0.208 1.00 89.81 252 SER A C 1
ATOM 2011 O O . SER A 1 252 ? -7.103 -1.045 0.905 1.00 89.81 252 SER A O 1
ATOM 2013 N N . ARG A 1 253 ? -8.355 -2.000 -0.690 1.00 93.12 253 ARG A N 1
ATOM 2014 C CA . ARG A 1 253 ? -8.437 -3.305 -0.026 1.00 93.12 253 ARG A CA 1
ATOM 2015 C C . ARG A 1 253 ? -7.311 -4.195 -0.535 1.00 93.12 253 ARG A C 1
ATOM 2017 O O . ARG A 1 253 ? -7.160 -4.361 -1.744 1.00 93.12 253 ARG A O 1
ATOM 2024 N N . ILE A 1 254 ? -6.562 -4.800 0.377 1.00 93.19 254 ILE A N 1
ATOM 2025 C CA . ILE A 1 254 ? -5.489 -5.744 0.063 1.00 93.19 254 ILE A CA 1
ATOM 2026 C C . ILE A 1 254 ? -5.912 -7.140 0.510 1.00 93.19 254 ILE A C 1
ATOM 2028 O O . ILE A 1 254 ? -6.252 -7.343 1.674 1.00 93.19 254 ILE A O 1
ATOM 2032 N N . ASN A 1 255 ? -5.874 -8.099 -0.410 1.00 95.06 255 ASN A N 1
ATOM 2033 C CA . ASN A 1 255 ? -6.033 -9.522 -0.142 1.00 95.06 255 ASN A CA 1
ATOM 2034 C C . ASN A 1 255 ? -4.665 -10.109 0.222 1.00 95.06 255 ASN A C 1
ATOM 2036 O O . ASN A 1 255 ? -3.824 -10.367 -0.640 1.00 95.06 255 ASN A O 1
ATOM 2040 N N . LEU A 1 256 ? -4.432 -10.287 1.518 1.00 95.00 256 LEU A N 1
ATOM 2041 C CA . LEU A 1 256 ? -3.150 -10.739 2.048 1.00 95.00 256 LEU A CA 1
ATOM 2042 C C . LEU A 1 256 ? -2.952 -12.241 1.825 1.00 95.00 256 LEU A C 1
ATOM 2044 O O . LEU A 1 256 ? -1.817 -12.697 1.693 1.00 95.00 256 LEU A O 1
ATOM 2048 N N . THR A 1 257 ? -4.042 -13.005 1.744 1.00 94.25 257 THR A N 1
ATOM 2049 C CA . THR A 1 257 ? -3.992 -14.434 1.422 1.00 94.25 257 THR A CA 1
ATOM 2050 C C . THR A 1 257 ? -3.492 -14.650 -0.003 1.00 94.25 257 THR A C 1
ATOM 2052 O O . THR A 1 257 ? -2.512 -15.371 -0.189 1.00 94.25 257 THR A O 1
ATOM 2055 N N . GLU A 1 258 ? -4.055 -13.943 -0.984 1.00 95.31 258 GLU A N 1
ATOM 2056 C CA . GLU A 1 258 ? -3.560 -13.974 -2.366 1.00 95.31 258 GLU A CA 1
ATOM 2057 C C . GLU A 1 258 ? -2.163 -13.365 -2.505 1.00 95.31 258 GLU A C 1
ATOM 2059 O O . GLU A 1 258 ? -1.323 -13.917 -3.213 1.00 95.31 258 GLU A O 1
ATOM 2064 N N . TRP A 1 259 ? -1.864 -12.279 -1.779 1.00 95.25 259 TRP A N 1
ATOM 2065 C CA . TRP A 1 259 ? -0.522 -11.687 -1.771 1.00 95.25 259 TRP A CA 1
ATOM 2066 C C . TRP A 1 259 ? 0.550 -12.713 -1.394 1.00 95.25 259 TRP A C 1
ATOM 2068 O O . TRP A 1 259 ? 1.578 -12.826 -2.069 1.00 95.25 259 TRP A O 1
ATOM 2078 N N . ARG A 1 260 ? 0.310 -13.469 -0.314 1.00 94.38 260 ARG A N 1
ATOM 2079 C CA . ARG A 1 260 ? 1.208 -14.534 0.146 1.00 94.38 260 ARG A CA 1
ATOM 2080 C C . ARG A 1 260 ? 1.242 -15.698 -0.842 1.00 94.38 260 ARG A C 1
ATOM 2082 O O . ARG A 1 260 ? 2.331 -16.165 -1.162 1.00 94.38 260 ARG A O 1
ATOM 2089 N N . ALA A 1 261 ? 0.088 -16.141 -1.349 1.00 94.19 261 ALA A N 1
ATOM 2090 C CA . ALA A 1 261 ? -0.005 -17.260 -2.292 1.00 94.19 261 ALA A CA 1
ATOM 2091 C C . ALA A 1 261 ? 0.760 -16.993 -3.600 1.00 94.19 261 ALA A C 1
ATOM 2093 O O . ALA A 1 261 ? 1.394 -17.893 -4.146 1.00 94.19 261 ALA A O 1
ATOM 2094 N N . GLN A 1 262 ? 0.750 -15.742 -4.064 1.00 93.50 262 GLN A N 1
ATOM 2095 C CA . GLN A 1 262 ? 1.452 -15.295 -5.269 1.00 93.50 262 GLN A CA 1
ATOM 2096 C C . GLN A 1 262 ? 2.861 -14.755 -4.991 1.00 93.50 262 GLN A C 1
ATOM 2098 O O . GLN A 1 262 ? 3.560 -14.348 -5.916 1.00 93.50 262 GLN A O 1
ATOM 2103 N N . ASN A 1 263 ? 3.303 -14.776 -3.729 1.00 93.44 263 ASN A N 1
ATOM 2104 C CA . ASN A 1 263 ? 4.627 -14.335 -3.295 1.00 93.44 263 ASN A CA 1
ATOM 2105 C C . ASN A 1 263 ? 4.975 -12.905 -3.760 1.00 93.44 263 ASN A C 1
ATOM 2107 O O . ASN A 1 263 ? 6.082 -12.622 -4.223 1.00 93.44 263 ASN A O 1
ATOM 2111 N N . MET A 1 264 ? 4.011 -11.987 -3.652 1.00 93.69 264 MET A N 1
ATOM 2112 C CA . MET A 1 264 ? 4.112 -10.654 -4.257 1.00 93.69 264 MET A CA 1
ATOM 2113 C C . MET A 1 264 ? 5.218 -9.779 -3.662 1.00 93.69 264 MET A C 1
ATOM 2115 O O . MET A 1 264 ? 5.769 -8.940 -4.370 1.00 93.69 264 MET A O 1
ATOM 2119 N N . THR A 1 265 ? 5.608 -9.997 -2.405 1.00 94.31 265 THR A N 1
ATOM 2120 C CA . THR A 1 265 ? 6.767 -9.306 -1.810 1.00 94.31 265 THR A CA 1
ATOM 2121 C C . THR A 1 265 ? 8.070 -9.737 -2.474 1.00 94.31 265 THR A C 1
ATOM 2123 O O . THR A 1 265 ? 8.903 -8.897 -2.782 1.00 94.31 265 THR A O 1
ATOM 2126 N N . HIS A 1 266 ? 8.222 -11.022 -2.798 1.00 93.31 266 HIS A N 1
ATOM 2127 C CA . HIS A 1 266 ? 9.380 -11.496 -3.554 1.00 93.31 266 HIS A CA 1
ATOM 2128 C C . HIS A 1 266 ? 9.364 -10.992 -5.004 1.00 93.31 266 HIS A C 1
ATOM 2130 O O . HIS A 1 266 ? 10.416 -10.686 -5.562 1.00 93.31 266 HIS A O 1
ATOM 2136 N N . VAL A 1 267 ? 8.187 -10.887 -5.633 1.00 93.19 267 VAL A N 1
ATOM 2137 C CA . VAL A 1 267 ? 8.056 -10.246 -6.954 1.00 93.19 267 VAL A CA 1
ATOM 2138 C C . VAL A 1 267 ? 8.549 -8.801 -6.880 1.00 93.19 267 VAL A C 1
ATOM 2140 O O . VAL A 1 267 ? 9.423 -8.423 -7.658 1.00 93.19 267 VAL A O 1
ATOM 2143 N N . PHE A 1 268 ? 8.058 -8.028 -5.908 1.00 92.00 268 PHE A N 1
ATOM 2144 C CA . PHE A 1 268 ? 8.505 -6.661 -5.646 1.00 92.00 268 PHE A CA 1
ATOM 2145 C C . PHE A 1 268 ? 10.025 -6.582 -5.429 1.00 92.00 268 PHE A C 1
ATOM 2147 O O . PHE A 1 268 ? 10.701 -5.854 -6.154 1.00 92.00 268 PHE A O 1
ATOM 2154 N N . ASP A 1 269 ? 10.590 -7.390 -4.529 1.00 90.88 269 ASP A N 1
ATOM 2155 C CA . ASP A 1 269 ? 12.033 -7.407 -4.254 1.00 90.88 269 ASP A CA 1
ATOM 2156 C C . ASP A 1 269 ? 12.868 -7.718 -5.508 1.00 90.88 269 ASP A C 1
ATOM 2158 O O . ASP A 1 269 ? 13.961 -7.176 -5.682 1.00 90.88 269 ASP A O 1
ATOM 2162 N N . ASN A 1 270 ? 12.375 -8.570 -6.413 1.00 91.38 270 ASN A N 1
ATOM 2163 C CA . ASN A 1 270 ? 13.064 -8.858 -7.670 1.00 91.38 270 ASN A CA 1
ATOM 2164 C C . ASN A 1 270 ? 13.088 -7.658 -8.617 1.00 91.38 270 ASN A C 1
ATOM 2166 O O . ASN A 1 270 ? 14.132 -7.396 -9.219 1.00 91.38 270 ASN A O 1
ATOM 2170 N N . TYR A 1 271 ? 11.983 -6.915 -8.724 1.00 88.56 271 TYR A N 1
ATOM 2171 C CA . TYR A 1 271 ? 11.966 -5.653 -9.466 1.00 88.56 271 TYR A CA 1
ATOM 2172 C C . TYR A 1 271 ? 12.940 -4.648 -8.864 1.00 88.56 271 TYR A C 1
ATOM 2174 O O . TYR A 1 271 ? 13.757 -4.088 -9.591 1.00 88.56 271 TYR A O 1
ATOM 2182 N N . MET A 1 272 ? 12.914 -4.481 -7.540 1.00 85.25 272 MET A N 1
ATOM 2183 C CA . MET A 1 272 ? 13.822 -3.577 -6.839 1.00 85.25 272 MET A CA 1
ATOM 2184 C C . MET A 1 272 ? 15.283 -3.965 -7.081 1.00 85.25 272 MET A C 1
ATOM 2186 O O . MET A 1 272 ? 16.091 -3.136 -7.479 1.00 85.25 272 MET A O 1
ATOM 2190 N N . ARG A 1 273 ? 15.642 -5.242 -6.942 1.00 85.94 273 ARG A N 1
ATOM 2191 C CA . ARG A 1 273 ? 17.016 -5.708 -7.182 1.00 85.94 273 ARG A CA 1
ATOM 2192 C C . ARG A 1 273 ? 17.459 -5.519 -8.630 1.00 85.94 273 ARG A C 1
ATOM 2194 O O . ARG A 1 273 ? 18.576 -5.073 -8.872 1.00 85.94 273 ARG A O 1
ATOM 2201 N N . ALA A 1 274 ? 16.594 -5.835 -9.587 1.00 85.69 274 ALA A N 1
ATOM 2202 C CA . ALA A 1 274 ? 16.906 -5.644 -10.996 1.00 85.69 274 ALA A CA 1
ATOM 2203 C C . ALA A 1 274 ? 17.096 -4.162 -11.326 1.00 85.69 274 ALA A C 1
ATOM 2205 O O . ALA A 1 274 ? 18.013 -3.811 -12.070 1.00 85.69 274 ALA A O 1
ATOM 2206 N N . ASN A 1 275 ? 16.282 -3.297 -10.717 1.00 79.06 275 ASN A N 1
ATOM 2207 C CA . ASN A 1 275 ? 16.436 -1.866 -10.871 1.00 79.06 275 ASN A CA 1
ATOM 2208 C C . ASN A 1 275 ? 17.720 -1.336 -10.245 1.00 79.06 275 ASN A C 1
ATOM 2210 O O . ASN A 1 275 ? 18.423 -0.553 -10.872 1.00 79.06 275 ASN A O 1
ATOM 2214 N N . TYR A 1 276 ? 18.075 -1.825 -9.061 1.00 76.31 276 TYR A N 1
ATOM 2215 C CA . TYR A 1 276 ? 19.333 -1.493 -8.400 1.00 76.31 276 TYR A CA 1
ATOM 2216 C C . TYR A 1 276 ? 20.556 -1.819 -9.271 1.00 76.31 276 TYR A C 1
ATOM 2218 O O . TYR A 1 276 ? 21.508 -1.042 -9.346 1.00 76.31 276 TYR A O 1
ATOM 2226 N N . GLU A 1 277 ? 20.534 -2.975 -9.937 1.00 78.19 277 GLU A N 1
ATOM 2227 C CA . GLU A 1 277 ? 21.621 -3.428 -10.807 1.00 78.19 277 GLU A CA 1
ATOM 2228 C C . GLU A 1 277 ? 21.676 -2.645 -12.125 1.00 78.19 277 GLU A C 1
ATOM 2230 O O . GLU A 1 277 ? 22.763 -2.294 -12.588 1.00 78.19 277 GLU A O 1
ATOM 2235 N N . ALA A 1 278 ? 20.516 -2.378 -12.731 1.00 74.31 278 ALA A N 1
ATOM 2236 C CA . ALA A 1 278 ? 20.427 -1.794 -14.065 1.00 74.31 278 ALA A CA 1
ATOM 2237 C C . ALA A 1 278 ? 20.359 -0.259 -14.075 1.00 74.31 278 ALA A C 1
ATOM 2239 O O . ALA A 1 278 ? 20.738 0.348 -15.074 1.00 74.31 278 ALA A O 1
ATOM 2240 N N . LYS A 1 279 ? 19.922 0.358 -12.972 1.00 70.94 279 LYS A N 1
ATOM 2241 C CA . LYS A 1 279 ? 19.761 1.808 -12.796 1.00 70.94 279 LYS A CA 1
ATOM 2242 C C . LYS A 1 279 ? 18.822 2.438 -13.833 1.00 70.94 279 LYS A C 1
ATOM 2244 O O . LYS A 1 279 ? 19.195 3.401 -14.498 1.00 70.94 279 LYS A O 1
ATOM 2249 N N . LEU A 1 280 ? 17.644 1.834 -14.019 1.00 63.88 280 LEU A N 1
ATOM 2250 C CA . LEU A 1 280 ? 16.762 2.103 -15.166 1.00 63.88 280 LEU A CA 1
ATOM 2251 C C . LEU A 1 280 ? 15.455 2.820 -14.821 1.00 63.88 280 LEU A C 1
ATOM 2253 O O . LEU A 1 280 ? 15.023 3.681 -15.580 1.00 63.88 280 LEU A O 1
ATOM 2257 N N . ILE A 1 281 ? 14.802 2.409 -13.738 1.00 61.88 281 ILE A N 1
ATOM 2258 C CA . ILE A 1 281 ? 13.591 3.025 -13.205 1.00 61.88 281 ILE A CA 1
ATOM 2259 C C . ILE A 1 281 ? 14.031 4.106 -12.219 1.00 61.88 281 ILE A C 1
ATOM 2261 O O . ILE A 1 281 ? 14.900 3.839 -11.369 1.00 61.88 281 ILE A O 1
ATOM 2265 N N . PRO A 1 282 ? 13.438 5.294 -12.325 1.00 50.69 282 PRO A N 1
ATOM 2266 C CA . PRO A 1 282 ? 13.602 6.317 -11.326 1.00 50.69 282 PRO A CA 1
ATOM 2267 C C . PRO A 1 282 ? 13.075 5.962 -9.935 1.00 50.69 282 PRO A C 1
ATOM 2269 O O . PRO A 1 282 ? 12.321 4.976 -9.797 1.00 50.69 282 PRO A O 1
#

Secondary structure (DSSP, 8-state):
--SHHHHHHHHHHHHHHH-TTS-EEEEEEE-HHHH-BTTB-HHHHHHHHH---TTTEEEEEEEHHHHHHHHHHTT---GGGSTTS----S-TTT------SS---TT---GGGGSHHHHGGGTGGGSTTTTT-SEEEEE-TT----S-GGGG-----SS--EEEESEEEEEEGGGTEEEEEES-B-SSSTT-GGGS--TTS---BTTS-HHHHTSPPPBPTTHHHHHHHHHHHHHSS---TTTPBP-EEEEEEEEHHHHHHTTHHHHHHHHHHHHHHH----

Organism: NCBI:txid1460289

Foldseek 3Di:
DDPLLVLLLQAVLLQCVFAVVAQDEAEAEEAQVVQDDDPAGSLNVSCVSRVHDPPRYHYHYHYLVRQCVQCVVVVHHFQCNDDQAFDDDDDQQPCQARSHLAGQDPPNSGCVCSDSVNRCVLVQCPGPVNVPPQKDKDADSNDRHNHHPVVQVDDPPAQDFKDFALKDWAQDPVVRDTDIDHFDFACLDPPPVQFFDDVQAHADAPPDDCVRSVNHNHAHPCLVVVVQVLCCVLVVDGDPRGGHGDGDRNIMMGRSVSCVVSVSSVSVVSSSVVSSVPVHHD

Radius of gyration: 20.38 Å; chains: 1; bounding box: 45×42×60 Å